Protein AF-A0A6I3CT59-F1 (afdb_monomer)

Foldseek 3Di:
DQVVQQVCLLVVCLVPNLLVQQLQLLVLLLVLLVLLLPDDPPDDVVSVVVSVVSNNNSVSSNVNSVLLVQQVLDAPVCSVVSVVVVVVCCVVVVVVLCVVLVVLLLVQLLVQLLVLCVLDDPPQDPVLNVQLSRDLVSVVVSLVVVVVVPDDPVSSVSSNSSSVVSSSVSSSVSSVVVSVVSVVVSVCSNPVPFGDNDDDPVVVVVPDDDDPGPSNVVSVVVNVVVVVVCCVVCVDDDDPPPPDDD

Secondary structure (DSSP, 8-state):
-HHHHHHHHHHHHHHH-HHHHHHHHHHHHHHHHHHHTT--TT--HHHHHHHHHHHHHHHHHHHHHHHHHHHHTS-HHHHHHHHHHHHHHHHHHHHHHHHHHHHHHHHHHHHHHHHHGGGS-TTS-HHHHHHHHT-HHHHHHHHHHHHHTT--HHHHHHHHHHHHHHHHHHHHHHHHHHHHHHHHHHHHHHHHS---PPPPTTGGGT-PPPPSSHHHHHHHHHHHHHHHHHHHHS--S--TT-----

Solvent-accessible surface area (backbone atoms only — not comparable to full-atom values): 13118 Å² total; per-residue (Å²): 60,30,84,66,26,33,75,47,28,60,62,50,26,71,76,60,29,54,47,57,40,31,26,52,12,32,49,37,31,29,52,22,38,55,51,56,62,74,61,56,96,85,55,59,67,68,59,55,53,51,35,53,29,41,27,29,28,11,46,13,24,29,56,48,48,54,53,52,51,59,54,71,63,41,45,77,90,46,35,63,60,52,50,50,51,53,48,50,52,51,52,53,52,48,51,50,51,52,51,53,50,50,48,53,30,38,55,42,22,26,64,42,33,55,61,43,57,65,76,50,62,90,85,55,56,65,71,52,53,57,50,24,34,68,34,73,67,41,30,50,54,46,45,53,49,42,47,76,75,63,49,58,64,72,59,46,50,52,40,50,54,44,40,52,52,26,43,49,53,21,50,36,54,45,32,52,54,49,30,52,53,36,47,53,51,26,49,48,41,60,70,66,52,74,72,55,79,71,86,45,85,62,46,77,72,70,70,57,73,80,65,88,41,74,59,43,40,50,42,51,50,56,42,49,56,50,51,55,50,49,44,69,76,50,61,76,84,67,79,84,83,81,73,78,91,128

Nearest PDB structures (foldseek):
  3o7p-assembly1_A  TM=7.358E-01  e=8.087E-01  Escherichia coli K-12
  6e8j-assembly1_A  TM=4.466E-01  e=2.568E+00  Hyphomonas neptunium ATCC 15444
  6lz0-assembly1_A  TM=2.866E-01  e=1.226E+00  Homo sapiens
  7wsn-assembly1_A  TM=4.168E-01  e=8.157E+00  Homo sapiens

Mean predicted aligned error: 8.79 Å

pLDDT: mean 86.98, std 14.05, range [43.66, 98.31]

Structure (mmCIF, N/CA/C/O backbone):
data_AF-A0A6I3CT59-F1
#
_entry.id   AF-A0A6I3CT59-F1
#
loop_
_atom_site.group_PDB
_atom_site.id
_atom_site.type_symbol
_atom_site.label_atom_id
_atom_site.label_alt_id
_atom_site.label_comp_id
_atom_site.label_asym_id
_atom_site.label_entity_id
_atom_site.label_seq_id
_atom_site.pdbx_PDB_ins_code
_atom_site.Cartn_x
_atom_site.Cartn_y
_atom_site.Cartn_z
_atom_site.occupancy
_atom_site.B_iso_or_equiv
_atom_site.auth_seq_id
_atom_site.auth_comp_id
_atom_site.auth_asym_id
_atom_site.auth_atom_id
_atom_site.pdbx_PDB_model_num
ATOM 1 N N . GLY A 1 1 ? 0.704 -13.242 -8.757 1.00 88.69 1 GLY A N 1
ATOM 2 C CA . GLY A 1 1 ? 0.850 -12.294 -9.879 1.00 88.69 1 GLY A CA 1
ATOM 3 C C . GLY A 1 1 ? 2.299 -12.040 -10.269 1.00 88.69 1 GLY A C 1
ATOM 4 O O . GLY A 1 1 ? 2.705 -12.429 -11.358 1.00 88.69 1 GLY A O 1
ATOM 5 N N . GLN A 1 2 ? 3.092 -11.413 -9.394 1.00 92.69 2 GLN A N 1
ATOM 6 C CA . GLN A 1 2 ? 4.408 -10.851 -9.746 1.00 92.69 2 GLN A CA 1
ATOM 7 C C . GLN A 1 2 ? 5.413 -11.861 -10.310 1.00 92.69 2 GLN A C 1
ATOM 9 O O . GLN A 1 2 ? 6.027 -11.593 -11.339 1.00 92.69 2 GLN A O 1
ATOM 14 N N . ILE A 1 3 ? 5.526 -13.039 -9.690 1.00 93.94 3 ILE A N 1
ATOM 15 C CA . ILE A 1 3 ? 6.422 -14.124 -10.132 1.00 93.94 3 ILE A CA 1
ATOM 16 C C . ILE A 1 3 ? 6.112 -14.565 -11.574 1.00 93.94 3 ILE A C 1
ATOM 18 O O . ILE A 1 3 ? 7.013 -14.926 -12.322 1.00 93.94 3 ILE A O 1
ATOM 22 N N . ILE A 1 4 ? 4.845 -14.490 -11.991 1.00 93.81 4 ILE A N 1
ATOM 23 C CA . ILE A 1 4 ? 4.408 -14.872 -13.341 1.00 93.81 4 ILE A CA 1
ATOM 24 C C . ILE A 1 4 ? 4.659 -13.731 -14.334 1.00 93.81 4 ILE A C 1
ATOM 26 O O . ILE A 1 4 ? 5.094 -13.969 -15.460 1.00 93.81 4 ILE A O 1
ATOM 30 N N . ALA A 1 5 ? 4.372 -12.494 -13.928 1.00 91.69 5 ALA A N 1
ATOM 31 C CA . ALA A 1 5 ? 4.497 -11.317 -14.779 1.00 91.69 5 ALA A CA 1
ATOM 32 C C . ALA A 1 5 ? 5.957 -10.947 -15.074 1.00 91.69 5 ALA A C 1
ATOM 34 O O . ALA A 1 5 ? 6.290 -10.680 -16.228 1.00 91.69 5 ALA A O 1
ATOM 35 N N . ALA A 1 6 ? 6.837 -10.967 -14.069 1.00 89.38 6 ALA A N 1
ATOM 36 C CA . ALA A 1 6 ? 8.195 -10.438 -14.197 1.00 89.38 6 ALA A CA 1
ATOM 37 C C . ALA A 1 6 ? 9.028 -11.119 -15.308 1.00 89.38 6 ALA A C 1
ATOM 39 O O . ALA A 1 6 ? 9.544 -10.396 -16.162 1.00 89.38 6 ALA A O 1
ATOM 40 N N . PRO A 1 7 ? 9.094 -12.461 -15.431 1.00 88.75 7 PRO A N 1
ATOM 41 C CA . PRO A 1 7 ? 9.832 -13.107 -16.525 1.00 88.75 7 PRO A CA 1
ATOM 42 C C . PRO A 1 7 ? 9.200 -12.867 -17.902 1.00 88.75 7 PRO A C 1
ATOM 44 O O . PRO A 1 7 ? 9.883 -12.831 -18.924 1.00 88.75 7 PRO A O 1
ATOM 47 N N . ARG A 1 8 ? 7.871 -12.715 -17.946 1.00 90.12 8 ARG A N 1
ATOM 48 C CA . ARG A 1 8 ? 7.125 -12.483 -19.191 1.00 90.12 8 ARG A CA 1
ATOM 49 C C . ARG A 1 8 ? 7.275 -11.046 -19.676 1.00 90.12 8 ARG A C 1
ATOM 51 O O . ARG A 1 8 ? 7.244 -10.821 -20.884 1.00 90.12 8 ARG A O 1
ATOM 58 N N . SER A 1 9 ? 7.494 -10.108 -18.757 1.00 87.25 9 SER A N 1
ATOM 59 C CA . SER A 1 9 ? 7.601 -8.680 -19.046 1.00 87.25 9 SER A CA 1
ATOM 60 C C . SER A 1 9 ? 8.686 -8.370 -20.082 1.00 87.25 9 SER A C 1
ATOM 62 O O . SER A 1 9 ? 8.433 -7.578 -20.979 1.00 87.25 9 SER A O 1
ATOM 64 N N . ALA A 1 10 ? 9.826 -9.072 -20.069 1.00 85.38 10 ALA A N 1
ATOM 65 C CA . ALA A 1 10 ? 10.888 -8.897 -21.063 1.00 85.38 10 ALA A CA 1
ATOM 66 C C . ALA A 1 10 ? 10.404 -9.176 -22.498 1.00 85.38 10 ALA A C 1
ATOM 68 O O . ALA A 1 10 ? 10.632 -8.379 -23.406 1.00 85.38 10 ALA A O 1
ATOM 69 N N . LYS A 1 11 ? 9.659 -10.273 -22.706 1.00 87.12 11 LYS A N 1
ATOM 70 C CA . LYS A 1 11 ? 9.061 -10.595 -24.015 1.00 87.12 11 LYS A CA 1
ATOM 71 C C . LYS A 1 11 ? 7.995 -9.575 -24.413 1.00 87.12 11 LYS A C 1
ATOM 73 O O . LYS A 1 11 ? 7.905 -9.202 -25.579 1.00 87.12 11 LYS A O 1
ATOM 78 N N . THR A 1 12 ? 7.196 -9.117 -23.452 1.00 87.56 12 THR A N 1
ATOM 79 C CA . THR A 1 12 ? 6.163 -8.100 -23.681 1.00 87.56 12 THR A CA 1
ATOM 80 C C . THR A 1 12 ? 6.785 -6.756 -24.075 1.00 87.56 12 THR A C 1
ATOM 82 O O . THR A 1 12 ? 6.319 -6.123 -25.017 1.00 87.56 12 THR A O 1
ATOM 85 N N . VAL A 1 13 ? 7.877 -6.350 -23.423 1.00 90.25 13 VAL A N 1
ATOM 86 C CA . VAL A 1 13 ? 8.632 -5.126 -23.735 1.00 90.25 13 VAL A CA 1
ATOM 87 C C . VAL A 1 13 ? 9.244 -5.197 -25.126 1.00 90.25 13 VAL A C 1
ATOM 89 O O . VAL A 1 13 ? 9.126 -4.233 -25.872 1.00 90.25 13 VAL A O 1
ATOM 92 N N . LEU A 1 14 ? 9.821 -6.336 -25.521 1.00 87.12 14 LEU A N 1
ATOM 93 C CA . LEU A 1 14 ? 10.344 -6.516 -26.882 1.00 87.12 14 LEU A CA 1
ATOM 94 C C . LEU A 1 14 ? 9.267 -6.310 -27.957 1.00 87.12 14 LEU A C 1
ATOM 96 O O . LEU A 1 14 ? 9.572 -5.855 -29.053 1.00 87.12 14 LEU A O 1
ATOM 100 N N . ARG A 1 15 ? 8.006 -6.641 -27.651 1.00 87.00 15 ARG A N 1
ATOM 101 C CA . ARG A 1 15 ? 6.887 -6.521 -28.595 1.00 87.00 15 ARG A CA 1
ATOM 102 C C . ARG A 1 15 ? 6.212 -5.148 -28.582 1.00 87.00 15 ARG A C 1
ATOM 104 O O . ARG A 1 15 ? 5.758 -4.696 -29.627 1.00 87.00 15 ARG A O 1
ATOM 111 N N . PHE A 1 16 ? 6.083 -4.518 -27.415 1.00 87.06 16 PHE A N 1
ATOM 112 C CA . PHE A 1 16 ? 5.259 -3.314 -27.232 1.00 87.06 16 PHE A CA 1
ATOM 113 C C . PHE A 1 16 ? 6.043 -2.066 -26.792 1.00 87.06 16 PHE A C 1
ATOM 115 O O . PHE A 1 16 ? 5.481 -0.969 -26.793 1.00 87.06 16 PHE A O 1
ATOM 122 N N . GLY A 1 17 ? 7.321 -2.212 -26.440 1.00 89.19 17 GLY A N 1
ATOM 123 C CA . GLY A 1 17 ? 8.177 -1.160 -25.891 1.00 89.19 17 GLY A CA 1
ATOM 124 C C . GLY A 1 17 ? 7.963 -0.917 -24.393 1.00 89.19 17 GLY A C 1
ATOM 125 O O . GLY A 1 17 ? 6.922 -1.254 -23.827 1.00 89.19 17 GLY A O 1
ATOM 126 N N . TYR A 1 18 ? 8.949 -0.299 -23.736 1.00 90.12 18 TYR A N 1
ATOM 127 C CA . TYR A 1 18 ? 8.927 -0.060 -22.285 1.00 90.12 18 TYR A CA 1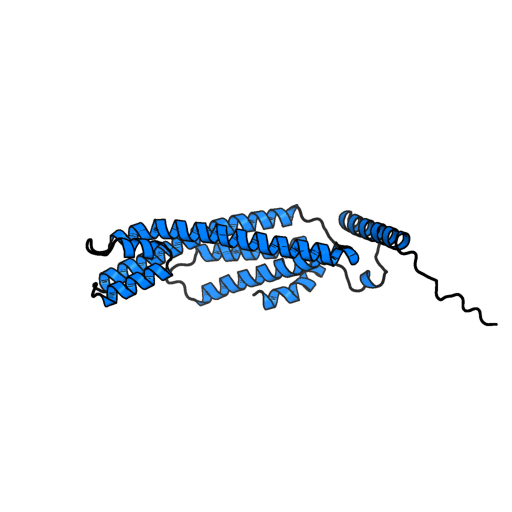
ATOM 128 C C . TYR A 1 18 ? 7.729 0.779 -21.833 1.00 90.12 18 TYR A C 1
ATOM 130 O O . TYR A 1 18 ? 7.010 0.376 -20.921 1.00 90.12 18 TYR A O 1
ATOM 138 N N . ARG A 1 19 ? 7.470 1.907 -22.509 1.00 91.38 19 ARG A N 1
ATOM 139 C CA . ARG A 1 19 ? 6.396 2.853 -22.160 1.00 91.38 19 ARG A CA 1
ATOM 140 C C . ARG A 1 19 ? 5.038 2.169 -22.033 1.00 91.38 19 ARG A C 1
ATOM 142 O O . ARG A 1 19 ? 4.406 2.256 -20.989 1.00 91.38 19 ARG A O 1
ATOM 149 N N . LYS A 1 20 ? 4.607 1.437 -23.066 1.00 92.62 20 LYS A N 1
ATOM 150 C CA . LYS A 1 20 ? 3.281 0.795 -23.082 1.00 92.62 20 LYS A CA 1
ATOM 151 C C . LYS A 1 20 ? 3.153 -0.289 -22.012 1.00 92.62 20 LYS A C 1
ATOM 153 O O . LYS A 1 20 ? 2.102 -0.398 -21.388 1.00 92.62 20 LYS A O 1
ATOM 158 N N . VAL A 1 21 ? 4.212 -1.068 -21.784 1.00 94.56 21 VAL A N 1
ATOM 159 C CA . VAL A 1 21 ? 4.196 -2.152 -20.789 1.00 94.56 21 VAL A CA 1
ATOM 160 C C . VAL A 1 21 ? 4.142 -1.605 -19.368 1.00 94.56 21 VAL A C 1
ATOM 162 O O . VAL A 1 21 ? 3.315 -2.063 -18.582 1.00 94.56 21 VAL A O 1
ATOM 165 N N . ILE A 1 22 ? 4.963 -0.600 -19.054 1.00 95.75 22 ILE A N 1
ATOM 166 C CA . ILE A 1 22 ? 4.991 0.006 -17.719 1.00 95.75 22 ILE A CA 1
ATOM 167 C C . ILE A 1 22 ? 3.672 0.737 -17.444 1.00 95.75 22 ILE A C 1
ATOM 169 O O . ILE A 1 22 ? 3.068 0.512 -16.397 1.00 95.75 22 ILE A O 1
ATOM 173 N N . THR A 1 23 ? 3.166 1.542 -18.387 1.00 95.88 23 THR A N 1
ATOM 174 C CA . THR A 1 23 ? 1.865 2.215 -18.234 1.00 95.88 23 THR A CA 1
ATOM 175 C C . THR A 1 23 ? 0.726 1.207 -18.071 1.00 95.88 23 THR A C 1
ATOM 177 O O . THR A 1 23 ? -0.100 1.369 -17.179 1.00 95.88 23 THR A O 1
ATOM 180 N N . GLY A 1 24 ? 0.700 0.129 -18.864 1.00 96.25 24 GLY A N 1
ATOM 181 C CA . GLY A 1 24 ? -0.292 -0.940 -18.710 1.00 96.25 24 GLY A CA 1
ATOM 182 C C . GLY A 1 24 ? -0.209 -1.637 -17.348 1.00 96.25 24 GLY A C 1
ATOM 183 O O . GLY A 1 24 ? -1.236 -1.894 -16.723 1.00 96.25 24 GLY A O 1
ATOM 184 N N . GLY A 1 25 ? 1.004 -1.885 -16.848 1.00 97.06 25 GLY A N 1
ATOM 185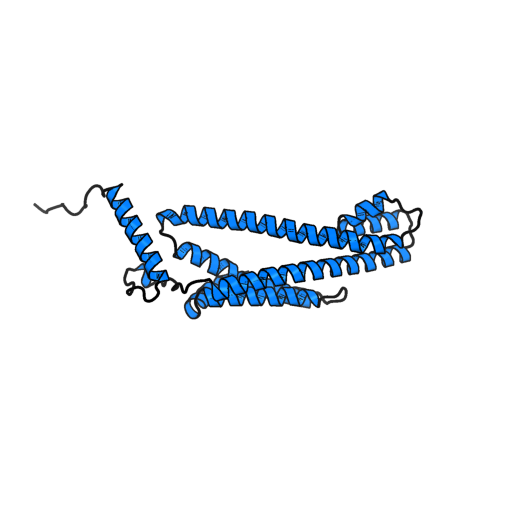 C CA . GLY A 1 25 ? 1.229 -2.417 -15.504 1.00 97.06 25 GLY A CA 1
ATOM 186 C C . GLY A 1 25 ? 0.703 -1.491 -14.405 1.00 97.06 25 GLY A C 1
ATOM 187 O O . GLY A 1 25 ? 0.020 -1.961 -13.498 1.00 97.06 25 GLY A O 1
ATOM 188 N N . LEU A 1 26 ? 0.947 -0.180 -14.513 1.00 97.69 26 LEU A N 1
ATOM 189 C CA . LEU A 1 26 ? 0.435 0.823 -13.570 1.00 97.69 26 LEU A CA 1
ATOM 190 C C . LEU A 1 26 ? -1.095 0.932 -13.610 1.00 97.69 26 LEU A C 1
ATOM 192 O O . LEU A 1 26 ? -1.720 1.035 -12.558 1.00 97.69 26 LEU A O 1
ATOM 196 N N . ILE A 1 27 ? -1.714 0.831 -14.790 1.00 97.81 27 ILE A N 1
ATOM 197 C CA . ILE A 1 27 ? -3.180 0.782 -14.919 1.00 97.81 27 ILE A CA 1
ATOM 198 C C . ILE A 1 27 ? -3.742 -0.454 -14.206 1.00 97.81 27 ILE A C 1
ATOM 200 O O . ILE A 1 27 ? -4.714 -0.338 -13.467 1.00 97.81 27 ILE A O 1
ATOM 204 N N . LEU A 1 28 ? -3.119 -1.627 -14.363 1.00 97.75 28 LEU A N 1
ATOM 205 C CA . LEU A 1 28 ? -3.541 -2.837 -13.646 1.00 97.75 28 LEU A CA 1
ATOM 206 C C . LEU A 1 28 ? -3.418 -2.687 -12.125 1.00 97.75 28 LEU A C 1
ATOM 208 O O . LEU A 1 28 ? -4.289 -3.155 -11.396 1.00 97.75 28 LEU A O 1
ATOM 212 N N . VAL A 1 29 ? -2.366 -2.017 -11.646 1.00 98.12 29 VAL A N 1
ATOM 213 C CA . VAL A 1 29 ? -2.213 -1.690 -10.221 1.00 98.12 29 VAL A CA 1
ATOM 214 C C . VAL A 1 29 ? -3.330 -0.756 -9.756 1.00 98.12 29 VAL A C 1
ATOM 216 O O . VAL A 1 29 ? -3.956 -1.037 -8.738 1.00 98.12 29 VAL A O 1
ATOM 219 N N . ALA A 1 30 ? -3.634 0.305 -10.509 1.00 98.00 30 ALA A N 1
ATOM 220 C CA . ALA A 1 30 ? -4.725 1.222 -10.184 1.00 98.00 30 ALA A CA 1
ATOM 221 C C . ALA A 1 30 ? -6.083 0.503 -10.139 1.00 98.00 30 ALA A C 1
ATOM 223 O O . ALA A 1 30 ? -6.841 0.696 -9.194 1.00 98.00 30 ALA A O 1
ATOM 224 N N . LEU A 1 31 ? -6.370 -0.377 -11.104 1.00 97.75 31 LEU A N 1
ATOM 225 C CA . LEU A 1 31 ? -7.596 -1.180 -11.122 1.00 97.75 31 LEU A CA 1
ATOM 226 C C . LEU A 1 31 ? -7.691 -2.126 -9.919 1.00 97.75 31 LEU A C 1
ATOM 228 O O . LEU A 1 31 ? -8.768 -2.273 -9.349 1.00 97.75 31 LEU A O 1
ATOM 232 N N . ALA A 1 32 ? -6.581 -2.740 -9.503 1.00 97.62 32 ALA A N 1
ATOM 233 C CA . ALA A 1 32 ? -6.563 -3.572 -8.303 1.00 97.62 32 ALA A CA 1
ATOM 234 C C . ALA A 1 32 ? -6.839 -2.749 -7.034 1.00 97.62 32 ALA A C 1
ATOM 236 O O . ALA A 1 32 ? -7.632 -3.170 -6.198 1.00 97.62 32 ALA A O 1
ATOM 237 N N . LEU A 1 33 ? -6.242 -1.559 -6.912 1.00 97.12 33 LEU A N 1
ATOM 238 C CA . LEU A 1 33 ? -6.490 -0.651 -5.787 1.00 97.12 33 LEU A CA 1
ATOM 239 C C . LEU A 1 33 ? -7.931 -0.118 -5.773 1.00 97.12 33 LEU A C 1
ATOM 241 O O . LEU A 1 33 ? -8.530 -0.026 -4.708 1.00 97.12 33 LEU A O 1
ATOM 245 N N . ILE A 1 34 ? -8.518 0.165 -6.939 1.00 97.06 34 ILE A N 1
ATOM 246 C CA . ILE A 1 34 ? -9.951 0.476 -7.067 1.00 97.06 34 ILE A CA 1
ATOM 247 C C . ILE A 1 34 ? -10.795 -0.724 -6.618 1.00 97.06 34 ILE A C 1
ATOM 249 O O . ILE A 1 34 ? -11.786 -0.547 -5.920 1.00 97.06 34 ILE A O 1
ATOM 253 N N . GLY A 1 35 ? -10.379 -1.947 -6.956 1.00 95.25 35 GLY A N 1
ATOM 254 C CA . GLY A 1 35 ? -11.010 -3.180 -6.484 1.00 95.25 35 GLY A CA 1
ATOM 255 C C . GLY A 1 35 ? -11.089 -3.280 -4.957 1.00 95.25 35 GLY A C 1
ATOM 256 O O . GLY A 1 35 ? -12.095 -3.759 -4.442 1.00 95.25 35 GLY A O 1
ATOM 257 N N . LEU A 1 36 ? -10.083 -2.771 -4.231 1.00 94.25 36 LEU A N 1
ATOM 258 C CA . LEU A 1 36 ? -10.094 -2.744 -2.761 1.00 94.25 36 LEU A CA 1
ATOM 259 C C . LEU A 1 36 ? -11.224 -1.877 -2.183 1.00 94.25 36 LEU A C 1
ATOM 261 O O . LEU A 1 36 ? -11.700 -2.165 -1.089 1.00 94.25 36 LEU A O 1
ATOM 265 N N . LEU A 1 37 ? -11.687 -0.861 -2.918 1.00 94.25 37 LEU A N 1
ATOM 266 C CA . LEU A 1 37 ? -12.776 0.027 -2.485 1.00 94.25 37 LEU A CA 1
ATOM 267 C C . LEU A 1 37 ? -14.137 -0.673 -2.442 1.00 94.25 37 LEU A C 1
ATOM 269 O O . LEU A 1 37 ? -15.049 -0.209 -1.768 1.00 94.25 37 LEU A O 1
ATOM 273 N N . PHE A 1 38 ? -14.281 -1.783 -3.165 1.00 92.38 38 PHE A N 1
ATOM 274 C CA . PHE A 1 38 ? -15.511 -2.573 -3.188 1.00 92.38 38 PHE A CA 1
ATOM 275 C C . PHE A 1 38 ? -15.515 -3.696 -2.149 1.00 92.38 38 PHE A C 1
ATOM 277 O O . PHE A 1 38 ? -16.517 -4.395 -2.020 1.00 92.38 38 PHE A O 1
ATOM 284 N N . LEU A 1 39 ? -14.410 -3.892 -1.424 1.00 91.25 39 LEU A N 1
ATOM 285 C CA . LEU A 1 39 ? -14.328 -4.922 -0.398 1.00 91.25 39 LEU A CA 1
ATOM 286 C C . LEU A 1 39 ? -15.034 -4.460 0.875 1.00 91.25 39 LEU A C 1
ATOM 288 O O . LEU A 1 39 ? -14.825 -3.343 1.350 1.00 91.25 39 LEU A O 1
ATOM 292 N N . GLN A 1 40 ? -15.839 -5.365 1.416 1.00 91.62 40 GLN A N 1
ATOM 293 C CA . GLN A 1 40 ? -16.598 -5.255 2.658 1.00 91.62 40 GLN A CA 1
ATOM 294 C C . GLN A 1 40 ? -16.140 -6.331 3.655 1.00 91.62 40 GLN A C 1
ATOM 296 O O . GLN A 1 40 ? -15.361 -7.222 3.307 1.00 91.62 40 GLN A O 1
ATOM 301 N N . LEU A 1 41 ? -16.601 -6.256 4.906 1.00 87.88 41 LEU A N 1
ATOM 302 C CA . LEU A 1 41 ? -16.180 -7.180 5.971 1.00 87.88 41 LEU A CA 1
ATOM 303 C C . LEU A 1 41 ? -16.549 -8.644 5.703 1.00 87.88 41 LEU A C 1
ATOM 305 O O . LEU A 1 41 ? -15.825 -9.549 6.103 1.00 87.88 41 LEU A O 1
ATOM 309 N N . ASP A 1 42 ? -17.649 -8.874 5.000 1.00 90.62 42 ASP A N 1
ATOM 310 C CA . ASP A 1 42 ? -18.169 -10.185 4.615 1.00 90.62 42 ASP A CA 1
ATOM 311 C C . ASP A 1 42 ? -17.609 -10.683 3.271 1.00 90.62 42 ASP A C 1
ATOM 313 O O . ASP A 1 42 ? -18.000 -11.742 2.773 1.00 90.62 42 ASP A O 1
ATOM 317 N N . THR A 1 43 ? -16.676 -9.941 2.663 1.00 91.69 43 THR A N 1
ATOM 318 C CA . THR A 1 43 ? -16.148 -10.294 1.347 1.00 91.69 43 THR A CA 1
ATOM 319 C C . THR A 1 43 ? -15.347 -11.595 1.399 1.00 91.69 43 THR A C 1
ATOM 321 O O . THR A 1 43 ? -14.403 -11.724 2.185 1.00 91.69 43 THR A O 1
ATOM 324 N N . PRO A 1 44 ? -15.654 -12.574 0.528 1.00 93.81 44 PRO A N 1
ATOM 325 C CA . PRO A 1 44 ? -14.971 -13.854 0.557 1.00 93.81 44 PRO A CA 1
ATOM 326 C C . PRO A 1 44 ? -13.490 -13.721 0.181 1.00 93.81 44 PRO A C 1
ATOM 328 O O . PRO A 1 44 ? -13.112 -13.022 -0.762 1.00 93.81 44 PRO A O 1
ATOM 331 N N . ILE A 1 45 ? -12.643 -14.488 0.875 1.00 94.12 45 ILE A N 1
ATOM 332 C CA . ILE A 1 45 ? -11.173 -14.433 0.772 1.00 94.12 45 ILE A CA 1
ATOM 333 C C . ILE A 1 45 ? -10.673 -14.606 -0.672 1.00 94.12 45 ILE A C 1
ATOM 335 O O . ILE A 1 45 ? -9.671 -14.011 -1.062 1.00 94.12 45 ILE A O 1
ATOM 339 N N . TRP A 1 46 ? -11.363 -15.383 -1.510 1.00 95.25 46 TRP A N 1
ATOM 340 C CA . TRP A 1 46 ? -10.936 -15.581 -2.896 1.00 95.25 46 TRP A CA 1
ATOM 341 C C . TRP A 1 46 ? -10.962 -14.282 -3.722 1.00 95.25 46 TRP A C 1
ATOM 343 O O . TRP A 1 46 ? -10.108 -14.116 -4.592 1.00 95.25 46 TRP A O 1
ATOM 353 N N . MET A 1 47 ? -11.870 -13.338 -3.437 1.00 95.06 47 MET A N 1
ATOM 354 C CA . MET A 1 47 ? -11.898 -12.037 -4.120 1.00 95.06 47 MET A CA 1
ATOM 355 C C . MET A 1 47 ? -10.662 -11.209 -3.760 1.00 95.06 47 MET A C 1
ATOM 357 O O . MET A 1 47 ? -10.008 -10.667 -4.651 1.00 95.06 47 MET A O 1
ATOM 361 N N . LEU A 1 48 ? -10.277 -11.198 -2.478 1.00 93.94 48 LEU A N 1
ATOM 362 C CA . LEU A 1 48 ? -9.020 -10.601 -2.012 1.00 93.94 48 LEU A CA 1
ATOM 363 C C . LEU A 1 48 ? -7.819 -11.204 -2.754 1.00 93.94 48 LEU A C 1
ATOM 365 O O . LEU A 1 48 ? -6.976 -10.469 -3.270 1.00 93.94 48 LEU A O 1
ATOM 369 N N . LEU A 1 49 ? -7.762 -12.536 -2.873 1.00 95.88 49 LEU A N 1
ATOM 370 C CA . LEU A 1 49 ? -6.686 -13.220 -3.596 1.00 95.88 49 LEU A CA 1
ATOM 371 C C . LEU A 1 49 ? -6.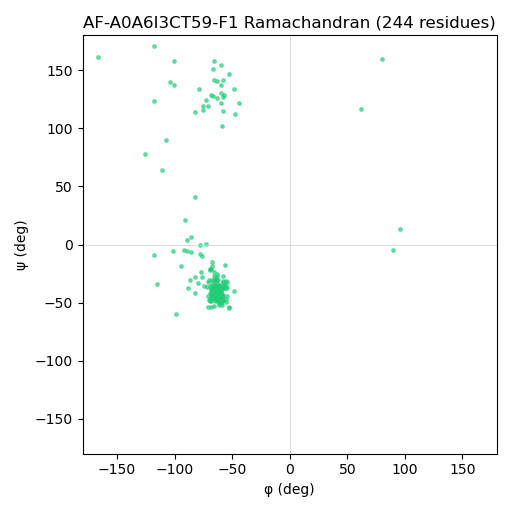616 -12.795 -5.067 1.00 95.88 49 LEU A C 1
ATOM 373 O O . LEU A 1 49 ? -5.518 -12.595 -5.587 1.00 95.88 49 LEU A O 1
ATOM 377 N N . VAL A 1 50 ? -7.760 -12.626 -5.735 1.00 96.56 50 VAL A N 1
ATOM 378 C CA . VAL A 1 50 ? -7.819 -12.146 -7.124 1.00 96.56 50 VAL A CA 1
ATOM 379 C C . VAL A 1 50 ? -7.309 -10.709 -7.227 1.00 96.56 50 VAL A C 1
ATOM 381 O O . VAL A 1 50 ? -6.459 -10.431 -8.076 1.00 96.56 50 VAL A O 1
ATOM 384 N N . VAL A 1 51 ? -7.748 -9.807 -6.346 1.00 96.44 51 VAL A N 1
ATOM 385 C CA . VAL A 1 51 ? -7.292 -8.408 -6.336 1.00 96.44 51 VAL A CA 1
ATOM 386 C C . VAL A 1 51 ? -5.778 -8.327 -6.119 1.00 96.44 51 VAL A C 1
ATOM 388 O O . VAL A 1 51 ? -5.068 -7.713 -6.920 1.00 96.44 51 VAL A O 1
ATOM 391 N N . PHE A 1 52 ? -5.244 -9.024 -5.112 1.00 96.31 52 PHE A N 1
ATOM 392 C CA . PHE A 1 52 ? -3.800 -9.069 -4.860 1.00 96.31 52 PHE A CA 1
ATOM 393 C C . PHE A 1 52 ? -3.021 -9.776 -5.972 1.00 96.31 52 PHE A C 1
ATOM 395 O O . PHE A 1 52 ? -1.873 -9.420 -6.269 1.00 96.31 52 PHE A O 1
ATOM 402 N N . PHE A 1 53 ? -3.629 -10.758 -6.640 1.00 97.69 53 PHE A N 1
ATOM 403 C CA . PHE A 1 53 ? -3.030 -11.386 -7.806 1.00 97.69 53 PHE A CA 1
ATOM 404 C C . PHE A 1 53 ? -2.858 -10.382 -8.950 1.00 97.69 53 PHE A C 1
ATOM 406 O O . PHE A 1 53 ? -1.757 -10.320 -9.512 1.00 97.69 53 PHE A O 1
ATOM 413 N N . ILE A 1 54 ? -3.901 -9.603 -9.265 1.00 97.62 54 ILE A N 1
ATOM 414 C CA . ILE A 1 54 ? -3.884 -8.557 -10.300 1.00 97.62 54 ILE A CA 1
ATOM 415 C C . ILE A 1 54 ? -2.877 -7.471 -9.927 1.00 97.62 54 ILE A C 1
ATOM 417 O O . ILE A 1 54 ? -2.027 -7.138 -10.753 1.00 97.62 54 ILE A O 1
ATOM 421 N N . PHE A 1 55 ? -2.892 -7.001 -8.676 1.00 97.56 55 PHE A N 1
ATOM 422 C CA . PHE A 1 55 ? -1.920 -6.037 -8.158 1.00 97.56 55 PHE A CA 1
ATOM 423 C C . PHE A 1 55 ? -0.484 -6.517 -8.397 1.00 97.56 55 PHE A C 1
ATOM 425 O O . PHE A 1 55 ? 0.316 -5.843 -9.049 1.00 97.56 55 PHE A O 1
ATOM 432 N N . GLY A 1 56 ? -0.163 -7.735 -7.950 1.00 97.12 56 GLY A N 1
ATOM 433 C CA . GLY A 1 56 ? 1.166 -8.308 -8.137 1.00 97.12 56 GLY A CA 1
ATOM 434 C C . GLY A 1 56 ? 1.515 -8.515 -9.614 1.00 97.12 56 GLY A C 1
ATOM 435 O O . GLY A 1 56 ? 2.667 -8.352 -10.007 1.00 97.12 56 GLY A O 1
ATOM 436 N N . PHE A 1 57 ? 0.545 -8.888 -10.453 1.00 97.31 57 PHE A N 1
ATOM 437 C CA . PHE A 1 57 ? 0.759 -9.042 -11.893 1.00 97.31 57 PHE A CA 1
ATOM 438 C C . PHE A 1 57 ? 1.073 -7.697 -12.567 1.00 97.31 57 PHE A C 1
ATOM 440 O O . PHE A 1 57 ? 2.011 -7.621 -13.364 1.00 97.31 57 PHE A O 1
ATOM 447 N N . GLY A 1 58 ? 0.354 -6.631 -12.209 1.00 96.81 58 GLY A N 1
ATOM 448 C CA . GLY A 1 58 ? 0.646 -5.265 -12.640 1.00 96.81 58 GLY A CA 1
ATOM 449 C C . GLY A 1 58 ? 2.053 -4.840 -12.223 1.00 96.81 58 GLY A C 1
ATOM 450 O O . GLY A 1 58 ? 2.870 -4.504 -13.079 1.00 96.81 58 GLY A O 1
ATOM 451 N N . MET A 1 59 ? 2.390 -4.996 -10.939 1.00 96.06 59 MET A N 1
ATOM 452 C CA . MET A 1 59 ? 3.717 -4.669 -10.397 1.00 96.06 59 MET A CA 1
ATOM 453 C C . MET A 1 59 ? 4.862 -5.412 -11.095 1.00 96.06 59 MET A C 1
ATOM 455 O O . MET A 1 59 ? 5.913 -4.823 -11.348 1.00 96.06 59 MET A O 1
ATOM 459 N N . GLY A 1 60 ? 4.670 -6.677 -11.481 1.00 94.25 60 GLY A N 1
ATOM 460 C CA . GLY A 1 60 ? 5.674 -7.426 -12.244 1.00 94.25 60 GLY A CA 1
ATOM 461 C C . GLY A 1 60 ? 5.957 -6.849 -13.638 1.00 94.25 60 GLY A C 1
ATOM 462 O O . GLY A 1 60 ? 7.080 -6.966 -14.122 1.00 94.25 60 GLY A O 1
ATOM 463 N N . ASN A 1 61 ? 4.976 -6.184 -14.258 1.00 95.00 61 ASN A N 1
ATOM 464 C CA . ASN A 1 61 ? 5.143 -5.466 -15.528 1.00 95.00 61 ASN A CA 1
ATOM 465 C C . ASN A 1 61 ? 5.668 -4.029 -15.349 1.00 95.00 61 ASN A C 1
ATOM 467 O O . ASN A 1 61 ? 5.993 -3.375 -16.334 1.00 95.00 61 ASN A O 1
ATOM 471 N N . VAL A 1 62 ? 5.784 -3.545 -14.111 1.00 95.38 62 VAL A N 1
ATOM 472 C CA . VAL A 1 62 ? 6.356 -2.231 -13.792 1.00 95.38 62 VAL A CA 1
ATOM 473 C C . VAL A 1 62 ? 7.810 -2.382 -13.356 1.00 95.38 62 VAL A C 1
ATOM 475 O O . VAL A 1 62 ? 8.704 -1.852 -14.011 1.00 95.38 62 VAL A O 1
ATOM 478 N N . ILE A 1 63 ? 8.061 -3.145 -12.286 1.00 92.00 63 ILE A N 1
ATOM 479 C CA . ILE A 1 63 ? 9.376 -3.213 -11.631 1.00 92.00 63 ILE A CA 1
ATOM 480 C C . ILE A 1 63 ? 10.448 -3.747 -12.584 1.00 92.00 63 ILE A C 1
ATOM 482 O O . ILE A 1 63 ? 11.503 -3.128 -12.725 1.00 92.00 63 ILE A O 1
ATOM 486 N N . ALA A 1 64 ? 10.197 -4.895 -13.224 1.00 89.88 64 ALA A N 1
ATOM 487 C CA . ALA A 1 64 ? 11.209 -5.545 -14.052 1.00 89.88 64 ALA A CA 1
ATOM 488 C C . ALA A 1 64 ? 11.561 -4.699 -15.294 1.00 89.88 64 ALA A C 1
ATOM 490 O O . ALA A 1 64 ? 12.735 -4.357 -15.444 1.00 89.88 64 ALA A O 1
ATOM 491 N N . PRO A 1 65 ? 10.595 -4.252 -16.124 1.00 89.75 65 PRO A N 1
ATOM 492 C CA . PRO A 1 65 ? 10.889 -3.382 -17.262 1.00 89.75 65 PRO A CA 1
ATOM 493 C C . PRO A 1 65 ? 11.543 -2.054 -16.888 1.00 89.75 65 PRO A C 1
ATOM 495 O O . PRO A 1 65 ? 12.475 -1.646 -17.572 1.00 89.75 65 PRO A O 1
ATOM 498 N N . ALA A 1 66 ? 11.096 -1.391 -15.816 1.00 89.44 66 ALA A N 1
ATOM 499 C CA . ALA A 1 66 ? 11.683 -0.122 -15.388 1.00 89.44 66 ALA A CA 1
ATOM 500 C C . ALA A 1 66 ? 13.151 -0.291 -14.970 1.00 89.44 66 ALA A C 1
ATOM 502 O O . ALA A 1 66 ? 14.000 0.516 -15.345 1.00 89.44 66 ALA A O 1
ATOM 503 N N . SER A 1 67 ? 13.469 -1.374 -14.253 1.00 87.06 67 SER A N 1
ATOM 504 C CA . SER A 1 67 ? 14.850 -1.668 -13.868 1.00 87.06 67 SER A CA 1
ATOM 505 C C . SER A 1 67 ? 15.728 -1.989 -15.075 1.00 87.06 67 SER A C 1
ATOM 507 O O . SER A 1 67 ? 16.853 -1.506 -15.156 1.00 87.06 67 SER A O 1
ATOM 509 N N . THR A 1 68 ? 15.230 -2.788 -16.022 1.00 86.44 68 THR A N 1
ATOM 510 C CA . THR A 1 68 ? 15.973 -3.100 -17.249 1.00 86.44 68 THR A CA 1
ATOM 511 C C . THR A 1 68 ? 16.184 -1.855 -18.107 1.00 86.44 68 THR A C 1
ATOM 513 O O . THR A 1 68 ? 17.263 -1.676 -18.660 1.00 86.44 68 THR A O 1
ATOM 516 N N . LEU A 1 69 ? 15.186 -0.972 -18.200 1.00 86.81 69 LEU A N 1
ATOM 517 C CA . LEU A 1 69 ? 15.310 0.284 -18.934 1.00 86.81 69 LEU A CA 1
ATOM 518 C C . LEU A 1 69 ? 16.450 1.143 -18.383 1.00 86.81 69 LEU A C 1
ATOM 520 O O . LEU A 1 69 ? 17.297 1.583 -19.151 1.00 86.81 69 LEU A O 1
ATOM 524 N N . MET A 1 70 ? 16.499 1.321 -17.060 1.00 82.81 70 MET A N 1
ATOM 525 C CA . MET A 1 70 ? 17.542 2.110 -16.399 1.00 82.81 70 MET A CA 1
ATOM 526 C C . MET A 1 70 ? 18.946 1.554 -16.667 1.00 82.81 70 MET A C 1
ATOM 528 O O . MET A 1 70 ? 19.886 2.309 -16.887 1.00 82.81 70 MET A O 1
ATOM 532 N N . GLN A 1 71 ? 19.087 0.228 -16.684 1.00 82.56 71 GLN A N 1
ATOM 533 C CA . GLN A 1 71 ? 20.361 -0.431 -16.976 1.00 82.56 71 GLN A CA 1
ATOM 534 C C . GLN A 1 71 ? 20.776 -0.267 -18.443 1.00 82.56 71 GLN A C 1
ATOM 536 O O . GLN A 1 71 ? 21.959 -0.108 -18.725 1.00 82.56 71 GLN A O 1
ATOM 541 N N . ASN A 1 72 ? 19.814 -0.266 -19.368 1.00 80.50 72 ASN A N 1
ATOM 542 C CA . ASN A 1 72 ? 20.081 -0.209 -20.806 1.00 80.50 72 ASN A CA 1
ATOM 543 C C . ASN A 1 72 ? 20.453 1.188 -21.320 1.00 80.50 72 ASN A C 1
ATOM 545 O O . ASN A 1 72 ? 21.084 1.289 -22.368 1.00 80.50 72 ASN A O 1
ATOM 549 N N . VAL A 1 73 ? 20.062 2.255 -20.619 1.00 79.31 73 VAL A N 1
ATOM 550 C CA . VAL A 1 73 ? 20.347 3.642 -21.037 1.00 79.31 73 VAL A CA 1
ATOM 551 C C . VAL A 1 73 ? 21.680 4.180 -20.517 1.00 79.31 73 VAL A C 1
ATOM 553 O O . VAL A 1 73 ? 22.068 5.287 -20.873 1.00 79.31 73 VAL A O 1
ATOM 556 N N . LEU A 1 74 ? 22.385 3.422 -19.671 1.00 78.75 74 LEU A N 1
ATOM 557 C CA . LEU A 1 74 ? 23.644 3.850 -19.066 1.00 78.75 74 LEU A CA 1
ATOM 558 C C . LEU A 1 74 ? 24.854 3.175 -19.726 1.00 78.75 74 LEU A C 1
ATOM 560 O O . LEU A 1 74 ? 24.837 1.963 -19.950 1.00 78.75 74 LEU A O 1
ATOM 564 N N . PRO A 1 75 ? 25.964 3.905 -19.941 1.00 76.62 75 PRO A N 1
ATOM 565 C CA . PRO A 1 75 ? 27.246 3.286 -20.257 1.00 76.62 75 PRO A CA 1
ATOM 566 C C . PRO A 1 75 ? 27.668 2.310 -19.148 1.00 76.62 75 PRO A C 1
ATOM 568 O O . PRO A 1 75 ? 27.523 2.618 -17.964 1.00 76.62 75 PRO A O 1
ATOM 571 N N . LEU A 1 76 ? 28.263 1.166 -19.512 1.00 74.38 76 LEU A N 1
ATOM 572 C CA . LEU A 1 76 ? 28.695 0.110 -18.573 1.00 74.38 76 LEU A CA 1
ATOM 573 C C . LEU A 1 76 ? 29.502 0.642 -17.376 1.00 74.38 76 LEU A C 1
ATOM 575 O O . LEU A 1 76 ? 29.283 0.219 -16.245 1.00 74.38 76 LEU A O 1
ATOM 579 N N . ALA A 1 77 ? 30.385 1.613 -17.602 1.00 74.06 77 ALA A N 1
ATOM 580 C CA . ALA A 1 77 ? 31.207 2.208 -16.550 1.00 74.06 77 ALA A CA 1
ATOM 581 C C . ALA A 1 77 ? 30.417 3.061 -15.536 1.00 74.06 77 ALA A C 1
ATOM 583 O O . ALA A 1 77 ? 30.859 3.249 -14.406 1.00 74.06 77 ALA A O 1
ATOM 584 N N . ARG A 1 78 ? 29.230 3.558 -15.913 1.00 76.88 78 ARG A N 1
ATOM 585 C CA . ARG A 1 78 ? 28.311 4.313 -15.042 1.00 76.88 78 ARG A CA 1
ATOM 586 C C . ARG A 1 78 ? 27.147 3.468 -14.527 1.00 76.88 78 ARG A C 1
ATOM 588 O O . ARG A 1 78 ? 26.400 3.935 -13.669 1.00 76.88 78 ARG A O 1
ATOM 595 N N . ALA A 1 79 ? 27.006 2.224 -14.987 1.00 79.06 79 ALA A N 1
ATOM 596 C CA . ALA A 1 79 ? 25.933 1.324 -14.569 1.00 79.06 79 ALA A CA 1
ATOM 597 C C . ALA A 1 79 ? 25.916 1.104 -13.044 1.00 79.06 79 ALA A C 1
ATOM 599 O O . ALA A 1 79 ? 24.845 1.059 -12.440 1.00 79.06 79 ALA A O 1
ATOM 600 N N . GLY A 1 80 ? 27.093 1.050 -12.404 1.00 83.12 80 GLY A N 1
ATOM 601 C CA . GLY A 1 80 ? 27.214 0.966 -10.944 1.00 83.12 80 GLY A CA 1
ATOM 602 C C . GLY A 1 80 ? 26.640 2.192 -10.224 1.00 83.12 80 GLY A C 1
ATOM 603 O O . GLY A 1 80 ? 25.817 2.046 -9.322 1.00 83.12 80 GLY A O 1
ATOM 604 N N . ALA A 1 81 ? 27.007 3.400 -10.667 1.00 85.19 81 ALA A N 1
ATOM 605 C CA . ALA A 1 81 ? 26.488 4.650 -10.108 1.00 85.19 81 ALA A CA 1
ATOM 606 C C . ALA A 1 81 ? 24.976 4.802 -10.346 1.00 85.19 81 ALA A C 1
ATOM 608 O O . ALA A 1 81 ? 24.237 5.160 -9.432 1.00 85.19 81 ALA A O 1
ATOM 609 N N . GLY A 1 82 ? 24.489 4.462 -11.543 1.00 83.12 82 GLY A N 1
ATOM 610 C CA . GLY A 1 82 ? 23.060 4.496 -11.850 1.00 83.12 82 GLY A CA 1
ATOM 611 C C . GLY A 1 82 ? 22.236 3.496 -11.041 1.00 83.12 82 GLY A C 1
ATOM 612 O O . GLY A 1 82 ? 21.164 3.842 -10.552 1.00 83.12 82 GLY A O 1
ATOM 613 N N . SER A 1 83 ? 22.759 2.286 -10.824 1.00 86.00 83 SER A N 1
ATOM 614 C CA . SER A 1 83 ? 22.143 1.287 -9.941 1.00 86.00 83 SER A CA 1
ATOM 615 C C . SER A 1 83 ? 22.094 1.766 -8.486 1.00 86.00 83 SER A C 1
ATOM 617 O O . SER A 1 83 ? 21.073 1.608 -7.814 1.00 86.00 83 SER A O 1
ATOM 619 N N . ALA A 1 84 ? 23.160 2.417 -8.004 1.00 89.19 84 ALA A N 1
ATOM 620 C CA . ALA A 1 84 ? 23.181 3.015 -6.672 1.00 89.19 84 ALA A CA 1
ATOM 621 C C . ALA A 1 84 ? 22.103 4.101 -6.528 1.00 89.19 84 ALA A C 1
ATOM 623 O O . ALA A 1 84 ? 21.303 4.039 -5.596 1.00 89.19 84 ALA A O 1
ATOM 624 N N . VAL A 1 85 ? 22.005 5.031 -7.485 1.00 90.31 85 VAL A N 1
ATOM 625 C CA . VAL A 1 85 ? 20.952 6.061 -7.503 1.00 90.31 85 VAL A CA 1
ATOM 626 C C . VAL A 1 85 ? 19.561 5.426 -7.551 1.00 90.31 85 VAL A C 1
ATOM 628 O O . VAL A 1 85 ? 18.699 5.790 -6.753 1.00 90.31 85 VAL A O 1
ATOM 631 N N . GLN A 1 86 ? 19.340 4.438 -8.424 1.00 88.00 86 GLN A N 1
ATOM 632 C CA . GLN A 1 86 ? 18.067 3.720 -8.523 1.00 88.00 86 GLN A CA 1
ATOM 633 C C . GLN A 1 86 ? 17.683 3.068 -7.187 1.00 88.00 86 GLN A C 1
ATOM 635 O O . GLN A 1 86 ? 16.527 3.148 -6.770 1.00 88.00 86 GLN A O 1
ATOM 640 N N . ASN A 1 87 ? 18.633 2.434 -6.499 1.00 90.88 87 ASN A N 1
ATOM 641 C CA . ASN A 1 87 ? 18.381 1.819 -5.201 1.00 90.88 87 ASN A CA 1
ATOM 642 C C . ASN A 1 87 ? 18.083 2.856 -4.120 1.00 90.88 87 ASN A C 1
ATOM 644 O O . ASN A 1 87 ? 17.114 2.673 -3.387 1.00 90.88 87 ASN A O 1
ATOM 648 N N . THR A 1 88 ? 18.835 3.955 -4.058 1.00 93.62 88 THR A N 1
ATOM 649 C CA . THR A 1 88 ? 18.570 5.051 -3.118 1.00 93.62 88 THR A CA 1
ATOM 650 C C . THR A 1 88 ? 17.179 5.637 -3.340 1.00 93.62 88 THR A C 1
ATOM 652 O O . THR A 1 88 ? 16.401 5.736 -2.395 1.00 93.62 88 THR A O 1
ATOM 655 N N . VAL A 1 89 ? 16.808 5.939 -4.588 1.00 92.06 89 VAL A N 1
ATOM 656 C CA . VAL A 1 89 ? 15.469 6.448 -4.926 1.00 92.06 89 VAL A CA 1
ATOM 657 C C . VAL A 1 89 ? 14.384 5.449 -4.525 1.00 92.06 89 VAL A C 1
ATOM 659 O O . VAL A 1 89 ? 13.374 5.846 -3.951 1.00 92.06 89 VAL A O 1
ATOM 662 N N . ARG A 1 90 ? 14.586 4.147 -4.768 1.00 90.75 90 ARG A N 1
ATOM 663 C CA . ARG A 1 90 ? 13.629 3.106 -4.356 1.00 90.75 90 ARG A CA 1
ATOM 664 C C . ARG A 1 90 ? 13.494 2.998 -2.841 1.00 90.75 90 ARG A C 1
ATOM 666 O O . ARG A 1 90 ? 12.378 2.838 -2.360 1.00 90.75 90 ARG A O 1
ATOM 673 N N . GLN A 1 91 ? 14.596 3.061 -2.100 1.00 95.06 91 GLN A N 1
ATOM 674 C CA . GLN A 1 91 ? 14.581 2.973 -0.639 1.00 95.06 91 GLN A CA 1
ATOM 675 C C . GLN A 1 91 ? 13.925 4.206 -0.019 1.00 95.06 91 GLN A C 1
ATOM 677 O O . GLN A 1 91 ? 13.012 4.060 0.788 1.00 95.06 91 GLN A O 1
ATOM 682 N N . VAL A 1 92 ? 14.326 5.406 -0.446 1.00 96.94 92 VAL A N 1
ATOM 683 C CA . VAL A 1 92 ? 13.758 6.671 0.041 1.00 96.94 92 VAL A CA 1
ATOM 684 C C . VAL A 1 92 ? 12.287 6.783 -0.349 1.00 96.94 92 VAL A C 1
ATOM 686 O O . VAL A 1 92 ? 11.445 7.031 0.507 1.00 96.94 92 VAL A O 1
ATOM 689 N N . GLY A 1 93 ? 11.951 6.537 -1.617 1.00 93.50 93 GLY A N 1
ATOM 690 C CA . GLY A 1 93 ? 10.569 6.569 -2.093 1.00 93.50 93 GLY A CA 1
ATOM 691 C C . GLY A 1 93 ? 9.690 5.515 -1.418 1.00 93.50 93 GLY A C 1
ATOM 692 O O . GLY A 1 93 ? 8.556 5.809 -1.052 1.00 93.50 93 GLY A O 1
ATOM 693 N N . GLY A 1 94 ? 10.221 4.310 -1.191 1.00 93.44 94 GLY A N 1
ATOM 694 C CA . GLY A 1 94 ? 9.534 3.252 -0.454 1.00 93.44 94 GLY A CA 1
ATOM 695 C C . GLY A 1 94 ? 9.274 3.631 1.004 1.00 93.44 94 GLY A C 1
ATOM 696 O O . GLY A 1 94 ? 8.146 3.502 1.469 1.00 93.44 94 GLY A O 1
ATOM 697 N N . ALA A 1 95 ? 10.284 4.155 1.702 1.00 96.94 95 ALA A N 1
ATOM 698 C CA . ALA A 1 95 ? 10.153 4.602 3.086 1.00 96.94 95 ALA A CA 1
ATOM 699 C C . ALA A 1 95 ? 9.152 5.759 3.224 1.00 96.94 95 ALA A C 1
ATOM 701 O O . ALA A 1 95 ? 8.277 5.707 4.083 1.00 96.94 95 ALA A O 1
ATOM 702 N N . LEU A 1 96 ? 9.226 6.763 2.343 1.00 96.69 96 LEU A N 1
ATOM 703 C CA . LEU A 1 96 ? 8.275 7.877 2.315 1.00 96.69 96 LEU A CA 1
ATOM 704 C C . LEU A 1 96 ? 6.852 7.403 2.008 1.00 96.69 96 LEU A C 1
ATOM 706 O O . LEU A 1 96 ? 5.915 7.825 2.678 1.00 96.69 96 LEU A O 1
ATOM 710 N N . GLY A 1 97 ? 6.684 6.501 1.038 1.00 94.44 97 GLY A N 1
ATOM 711 C CA . GLY A 1 97 ? 5.381 5.931 0.703 1.00 94.44 97 GLY A CA 1
ATOM 712 C C . GLY A 1 97 ? 4.750 5.205 1.890 1.00 94.44 97 GLY A C 1
ATOM 713 O O . GLY A 1 97 ? 3.601 5.473 2.231 1.00 94.44 97 GLY A O 1
ATOM 714 N N . VAL A 1 98 ? 5.520 4.341 2.562 1.00 95.75 98 VAL A N 1
ATOM 715 C CA . VAL A 1 98 ? 5.070 3.630 3.769 1.00 95.75 98 VAL A CA 1
ATOM 716 C C . VAL A 1 98 ? 4.749 4.609 4.900 1.00 95.75 98 VAL A C 1
ATOM 718 O O . VAL A 1 98 ? 3.705 4.473 5.531 1.00 95.75 98 VAL A O 1
ATOM 721 N N . ALA A 1 99 ? 5.593 5.618 5.132 1.00 97.25 99 ALA A N 1
ATOM 722 C CA . ALA A 1 99 ? 5.387 6.601 6.192 1.00 97.25 99 ALA A CA 1
ATOM 723 C C . ALA A 1 99 ? 4.133 7.455 5.962 1.00 97.25 99 ALA A C 1
ATOM 725 O O . ALA A 1 99 ? 3.345 7.636 6.887 1.00 97.25 99 ALA A O 1
ATOM 726 N N . ILE A 1 100 ? 3.909 7.942 4.737 1.00 96.88 100 ILE A N 1
ATOM 727 C CA . ILE A 1 100 ? 2.748 8.778 4.404 1.00 96.88 100 ILE A CA 1
ATOM 728 C C . ILE A 1 100 ? 1.465 7.949 4.478 1.00 96.88 100 ILE A C 1
ATOM 730 O O . ILE A 1 100 ? 0.541 8.320 5.196 1.00 96.88 100 ILE A O 1
ATOM 734 N N . VAL A 1 101 ? 1.408 6.813 3.775 1.00 96.25 101 VAL A N 1
ATOM 735 C CA . VAL A 1 101 ? 0.202 5.969 3.740 1.00 96.25 101 VAL A CA 1
ATOM 736 C C . VAL A 1 101 ? -0.111 5.407 5.126 1.00 96.25 101 VAL A C 1
ATOM 738 O O . VAL A 1 101 ? -1.266 5.429 5.539 1.00 96.25 101 VAL A O 1
ATOM 741 N N . GLY A 1 102 ? 0.910 4.963 5.865 1.00 96.06 102 GLY A N 1
ATOM 742 C CA . GLY A 1 102 ? 0.766 4.467 7.231 1.00 96.06 102 GLY A CA 1
ATOM 743 C C . GLY A 1 102 ? 0.269 5.541 8.196 1.00 96.06 102 GLY A C 1
ATOM 744 O O . GLY A 1 102 ? -0.660 5.282 8.955 1.00 96.06 102 GLY A O 1
ATOM 745 N N . THR A 1 103 ? 0.815 6.760 8.118 1.00 97.38 103 THR A N 1
ATOM 746 C CA . THR A 1 103 ? 0.337 7.896 8.926 1.00 97.38 103 THR A CA 1
ATOM 747 C C . THR A 1 103 ? -1.125 8.207 8.628 1.00 97.38 103 THR A C 1
ATOM 749 O O . THR A 1 103 ? -1.919 8.314 9.557 1.00 97.38 103 THR A O 1
ATOM 752 N N . VAL A 1 104 ? -1.508 8.301 7.349 1.00 97.81 104 VAL A N 1
ATOM 753 C CA . VAL A 1 104 ? -2.905 8.573 6.977 1.00 97.81 104 VAL A CA 1
ATOM 754 C C . VAL A 1 104 ? -3.830 7.461 7.471 1.00 97.81 104 VAL A C 1
ATOM 756 O O . VAL A 1 104 ? -4.879 7.764 8.035 1.00 97.81 104 VAL A O 1
ATOM 759 N N . LEU A 1 105 ? -3.440 6.190 7.312 1.00 97.62 105 LEU A N 1
ATOM 760 C CA . LEU A 1 105 ? -4.224 5.054 7.800 1.00 97.62 105 LEU A CA 1
ATOM 761 C C . LEU A 1 105 ? -4.418 5.125 9.316 1.00 97.62 105 LEU A C 1
ATOM 763 O O . LEU A 1 105 ? -5.545 5.020 9.786 1.00 97.62 105 LEU A O 1
ATOM 767 N N . ALA A 1 106 ? -3.332 5.327 10.066 1.00 96.94 106 ALA A N 1
ATOM 768 C CA . ALA A 1 106 ? -3.351 5.370 11.523 1.00 96.94 106 ALA A CA 1
ATOM 769 C C . ALA A 1 106 ? -4.165 6.561 12.046 1.00 96.94 106 ALA A C 1
ATOM 771 O O . ALA A 1 106 ? -5.030 6.386 12.896 1.00 96.94 106 ALA A O 1
ATOM 772 N N . THR A 1 107 ? -3.949 7.762 11.500 1.00 97.62 107 THR A N 1
ATOM 773 C CA . THR A 1 107 ? -4.692 8.964 11.908 1.00 97.62 107 THR A CA 1
ATOM 774 C C . THR A 1 107 ? -6.180 8.843 11.584 1.00 97.62 107 THR A C 1
ATOM 776 O O . THR A 1 107 ? -7.015 9.177 12.422 1.00 97.62 107 THR A O 1
ATOM 779 N N . GLN A 1 108 ? -6.529 8.340 10.395 1.00 98.06 108 GLN A N 1
ATOM 780 C CA . GLN A 1 108 ? -7.931 8.156 10.027 1.00 98.06 108 GLN A CA 1
ATOM 781 C C . GLN A 1 108 ? -8.594 7.065 10.873 1.00 98.06 108 GLN A C 1
ATOM 783 O O . GLN A 1 108 ? -9.732 7.236 11.301 1.00 98.06 108 GLN A O 1
ATOM 788 N N . TYR A 1 109 ? -7.889 5.964 11.139 1.00 98.31 109 TYR A N 1
ATOM 789 C CA . TYR A 1 109 ? -8.391 4.900 12.000 1.00 98.31 109 TYR A CA 1
ATOM 790 C C . TYR A 1 109 ? -8.656 5.399 13.421 1.00 98.31 109 TYR A C 1
ATOM 792 O O . TYR A 1 109 ? -9.765 5.222 13.915 1.00 98.31 109 TYR A O 1
ATOM 800 N N . ALA A 1 110 ? -7.683 6.077 14.038 1.00 97.56 110 ALA A N 1
ATOM 801 C CA . ALA A 1 110 ? -7.819 6.663 15.370 1.00 97.56 110 ALA A CA 1
ATOM 802 C C . ALA A 1 110 ? -9.034 7.604 15.451 1.00 97.56 110 ALA A C 1
ATOM 804 O O . ALA A 1 110 ? -9.833 7.522 16.382 1.00 97.56 110 ALA A O 1
ATOM 805 N N . ALA A 1 111 ? -9.221 8.454 14.434 1.00 96.94 111 ALA A N 1
ATOM 806 C CA . ALA A 1 111 ? -10.366 9.358 14.356 1.00 96.94 111 ALA A CA 1
ATOM 807 C C . ALA A 1 111 ? -11.712 8.615 14.267 1.00 96.94 111 ALA A C 1
ATOM 809 O O . ALA A 1 111 ? -12.673 9.029 14.916 1.00 96.94 111 ALA A O 1
ATOM 810 N N . ASN A 1 112 ? -11.780 7.528 13.494 1.00 97.06 112 ASN A N 1
ATOM 811 C CA . ASN A 1 112 ? -12.992 6.724 13.333 1.00 97.06 112 ASN A CA 1
ATOM 812 C C . ASN A 1 112 ? -13.315 5.934 14.617 1.00 97.06 112 ASN A C 1
ATOM 814 O O . ASN A 1 112 ? -14.394 6.086 15.193 1.00 97.06 112 ASN A O 1
ATOM 818 N N . VAL A 1 113 ? -12.345 5.155 15.115 1.00 97.62 113 VAL A N 1
ATOM 819 C CA . VAL A 1 113 ? -12.538 4.219 16.234 1.00 97.62 113 VAL A CA 1
ATOM 820 C C . VAL A 1 113 ? -12.845 4.927 17.548 1.00 97.62 113 VAL A C 1
ATOM 822 O O . VAL A 1 113 ? -13.569 4.388 18.384 1.00 97.62 113 VAL A O 1
ATOM 825 N N . LYS A 1 114 ? -12.380 6.169 17.721 1.00 96.00 114 LYS A N 1
ATOM 826 C CA . LYS A 1 114 ? -12.727 7.001 18.876 1.00 96.00 114 LYS A CA 1
ATOM 827 C C . LYS A 1 114 ? -14.238 7.150 19.055 1.00 96.00 114 LYS A C 1
ATOM 829 O O . LYS A 1 114 ? -14.719 7.135 20.186 1.00 96.00 114 LYS A O 1
ATOM 834 N N . GLY A 1 115 ? -14.992 7.251 17.956 1.00 94.25 115 GLY A N 1
ATOM 835 C CA . GLY A 1 115 ? -16.455 7.265 17.985 1.00 94.25 115 GLY A CA 1
ATOM 836 C C . GLY A 1 115 ? -17.027 5.943 18.496 1.00 94.25 115 GLY A C 1
ATOM 837 O O . GLY A 1 115 ? -17.861 5.935 19.399 1.00 94.25 115 GLY A O 1
ATOM 838 N N . SER A 1 116 ? -16.524 4.821 17.989 1.00 94.56 116 SER A N 1
ATOM 839 C CA . SER A 1 116 ? -16.947 3.473 18.386 1.00 94.56 116 SER A CA 1
ATOM 840 C C . SER A 1 116 ? -16.618 3.148 19.848 1.00 94.56 116 SER A C 1
ATOM 842 O O . SER A 1 116 ? -17.428 2.546 20.551 1.00 94.56 116 SER A O 1
ATOM 844 N N . LEU A 1 117 ? -15.481 3.629 20.359 1.00 94.44 117 LEU A N 1
ATOM 845 C CA . LEU A 1 117 ? -15.070 3.457 21.756 1.00 94.44 117 LEU A CA 1
ATOM 846 C C . LEU A 1 117 ? -15.962 4.207 22.757 1.00 94.44 117 LEU A C 1
ATOM 848 O O . LEU A 1 117 ? -15.933 3.886 23.945 1.00 94.44 117 LEU A O 1
ATOM 852 N N . THR A 1 118 ? -16.794 5.159 22.316 1.00 92.88 118 THR A N 1
ATOM 853 C CA . THR A 1 118 ? -17.789 5.809 23.196 1.00 92.88 118 THR A CA 1
ATOM 854 C C . THR A 1 118 ? -18.899 4.862 23.652 1.00 92.88 118 THR A C 1
ATOM 856 O O . THR A 1 118 ? -19.559 5.138 24.649 1.00 92.88 118 THR A O 1
ATOM 859 N N . GLN A 1 119 ? -19.081 3.732 22.960 1.00 90.94 119 GLN A N 1
ATOM 860 C CA . GLN A 1 119 ? -20.041 2.689 23.332 1.00 90.94 119 GLN A CA 1
ATOM 861 C C . GLN A 1 119 ? -19.551 1.832 24.509 1.00 90.94 119 GLN A C 1
ATOM 863 O O . GLN A 1 119 ? -20.315 1.033 25.053 1.00 90.94 119 GLN A O 1
ATOM 868 N N . MET A 1 120 ? -18.284 1.987 24.911 1.00 92.94 120 MET A N 1
ATOM 869 C CA . MET A 1 120 ? -17.765 1.342 26.110 1.00 92.94 120 MET A CA 1
ATOM 870 C C . MET A 1 120 ? -18.414 1.904 27.379 1.00 92.94 120 MET A C 1
ATOM 872 O O . MET A 1 120 ? -18.750 3.090 27.423 1.00 92.94 120 MET A O 1
ATOM 876 N N . PRO A 1 121 ? -18.531 1.092 28.447 1.00 92.44 121 PRO A N 1
ATOM 877 C CA . PRO A 1 121 ? -19.003 1.570 29.739 1.00 92.44 121 PRO A CA 1
ATOM 878 C C . PRO A 1 121 ? -18.201 2.792 30.228 1.00 92.44 121 PRO A C 1
ATOM 880 O O . PRO A 1 121 ? -16.990 2.853 29.996 1.00 92.44 121 PRO A O 1
ATOM 883 N N . PRO A 1 122 ? -18.821 3.741 30.954 1.00 89.25 122 PRO A N 1
ATOM 884 C CA . PRO A 1 122 ? -18.121 4.911 31.496 1.00 89.25 122 PRO A CA 1
ATOM 885 C C . PRO A 1 122 ? -16.951 4.562 32.425 1.00 89.25 122 PRO A C 1
ATOM 887 O O . PRO A 1 122 ? -16.006 5.334 32.537 1.00 89.25 122 PRO A O 1
ATOM 890 N N . GLU A 1 123 ? -17.008 3.395 33.071 1.00 90.62 123 GLU A N 1
ATOM 891 C CA . GLU A 1 123 ? -15.961 2.877 33.961 1.00 90.62 123 GLU A CA 1
ATOM 892 C C . GLU A 1 123 ? -14.760 2.290 33.200 1.00 90.62 123 GLU A C 1
ATOM 894 O O . GLU A 1 123 ? -13.741 1.958 33.805 1.00 90.62 123 GLU A O 1
ATOM 899 N N . PHE A 1 124 ? -14.858 2.156 31.871 1.00 93.94 124 PHE A N 1
ATOM 900 C CA . PHE A 1 124 ? -13.784 1.605 31.057 1.00 93.94 124 PHE A CA 1
ATOM 901 C C . PHE A 1 124 ? -12.576 2.562 31.023 1.00 93.94 124 PHE A C 1
ATOM 903 O O . PHE A 1 124 ? -12.757 3.739 30.693 1.00 93.94 124 PHE A O 1
ATOM 910 N N . PRO A 1 125 ? -11.344 2.091 31.311 1.00 94.56 125 PRO A N 1
ATOM 911 C CA . PRO A 1 125 ? -10.187 2.968 31.468 1.00 94.56 125 PRO A CA 1
ATOM 912 C C . PRO A 1 125 ? -9.894 3.823 30.228 1.00 94.56 125 PRO A C 1
ATOM 914 O O . PRO A 1 125 ? -9.684 3.302 29.133 1.00 94.56 125 PRO A O 1
ATOM 917 N N . GLU A 1 126 ? -9.775 5.142 30.404 1.00 93.81 126 GLU A N 1
ATOM 918 C CA . GLU A 1 126 ? -9.441 6.065 29.305 1.00 93.81 126 GLU A CA 1
ATOM 919 C C . GLU A 1 126 ? -8.073 5.765 28.676 1.00 93.81 126 GLU A C 1
ATOM 921 O O . GLU A 1 126 ? -7.914 5.854 27.462 1.00 93.81 126 GLU A O 1
ATOM 926 N N . ALA A 1 127 ? -7.099 5.317 29.476 1.00 94.88 127 ALA A N 1
ATOM 927 C CA . ALA A 1 127 ? -5.802 4.877 28.963 1.00 94.88 127 ALA A CA 1
ATOM 928 C C . ALA A 1 127 ? -5.928 3.674 28.005 1.00 94.88 127 ALA A C 1
ATOM 930 O O . ALA A 1 127 ? -5.201 3.595 27.018 1.00 94.88 127 ALA A O 1
ATOM 931 N N . ALA A 1 128 ? -6.877 2.764 28.256 1.00 94.94 128 ALA A N 1
ATOM 932 C CA . ALA A 1 128 ? -7.133 1.627 27.376 1.00 94.94 128 ALA A CA 1
ATOM 933 C C . ALA A 1 128 ? -7.810 2.068 26.068 1.00 94.94 128 ALA A C 1
ATOM 935 O O . ALA A 1 128 ? -7.477 1.546 25.007 1.00 94.94 128 ALA A O 1
ATOM 936 N N . LYS A 1 129 ? -8.702 3.069 26.116 1.00 94.81 129 LYS A N 1
ATOM 937 C CA . LYS A 1 129 ? -9.282 3.675 24.904 1.00 94.81 129 LYS A CA 1
ATOM 938 C C . LYS A 1 129 ? -8.207 4.348 24.049 1.00 94.81 129 LYS A C 1
ATOM 940 O O . LYS A 1 129 ? -8.149 4.096 22.853 1.00 94.81 129 LYS A O 1
ATOM 945 N N . GLN A 1 130 ? -7.311 5.121 24.662 1.00 95.56 130 GLN A N 1
ATOM 946 C CA . GLN A 1 130 ? -6.196 5.763 23.954 1.00 95.56 130 GLN A CA 1
ATOM 947 C C . GLN A 1 130 ? -5.253 4.737 23.314 1.00 95.56 130 GLN A C 1
ATOM 949 O O . GLN A 1 130 ? -4.892 4.886 22.151 1.00 95.56 130 GLN A O 1
ATOM 954 N N . ALA A 1 131 ? -4.909 3.661 24.030 1.00 95.88 131 ALA A N 1
ATOM 955 C CA . ALA A 1 131 ? -4.107 2.574 23.469 1.00 95.88 131 ALA A CA 1
ATOM 956 C C . ALA A 1 131 ? -4.824 1.869 22.302 1.00 95.88 131 ALA A C 1
ATOM 958 O O . ALA A 1 131 ? -4.199 1.501 21.310 1.00 95.88 131 ALA A O 1
ATOM 959 N N . ALA A 1 132 ? -6.148 1.708 22.385 1.00 95.88 132 ALA A N 1
ATOM 960 C CA . ALA A 1 132 ? -6.939 1.121 21.311 1.00 95.88 132 ALA A CA 1
ATOM 961 C C . ALA A 1 132 ? -6.925 1.970 20.028 1.00 95.88 132 ALA A C 1
ATOM 963 O O . ALA A 1 132 ? -7.016 1.397 18.944 1.00 95.88 132 ALA A O 1
ATOM 964 N N . GLU A 1 133 ? -6.784 3.295 20.117 1.00 96.25 133 GLU A N 1
ATOM 965 C CA . GLU A 1 133 ? -6.727 4.191 18.951 1.00 96.25 133 GLU A CA 1
ATOM 966 C C . GLU A 1 133 ? -5.449 4.006 18.106 1.00 96.25 133 GLU A C 1
ATOM 968 O O . GLU A 1 133 ? -5.452 4.341 16.921 1.00 96.25 133 GLU A O 1
ATOM 973 N N . GLU A 1 134 ? -4.371 3.434 18.661 1.00 94.75 134 GLU A N 1
ATOM 974 C CA . GLU A 1 134 ? -3.072 3.315 17.976 1.00 94.75 134 GLU A CA 1
ATOM 975 C C . GLU A 1 134 ? -3.120 2.436 16.717 1.00 94.75 134 GLU A C 1
ATOM 977 O O . GLU A 1 134 ? -2.435 2.705 15.727 1.00 94.75 134 GLU A O 1
ATOM 982 N N . SER A 1 135 ? -3.899 1.352 16.746 1.00 96.38 135 SER A N 1
ATOM 983 C CA . SER A 1 135 ? -4.089 0.460 15.600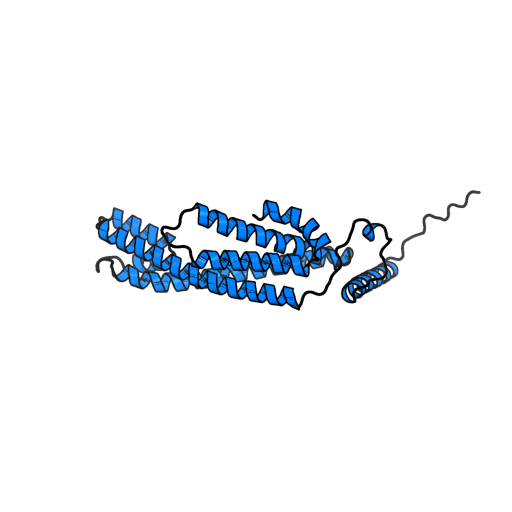 1.00 96.38 135 SER A CA 1
ATOM 984 C C . SER A 1 135 ? -5.260 -0.489 15.817 1.00 96.38 135 SER A C 1
ATOM 986 O O . SER A 1 135 ? -5.632 -0.784 16.950 1.00 96.38 135 SER A O 1
ATOM 988 N N . VAL A 1 136 ? -5.774 -1.073 14.732 1.00 96.50 136 VAL A N 1
ATOM 989 C CA . VAL A 1 136 ? -6.812 -2.113 14.818 1.00 96.50 136 VAL A CA 1
ATOM 990 C C . VAL A 1 136 ? -6.373 -3.313 15.658 1.00 96.50 136 VAL A C 1
ATOM 992 O O . VAL A 1 136 ? -7.173 -3.872 16.400 1.00 96.50 136 VAL A O 1
ATOM 995 N N . ILE A 1 137 ? -5.088 -3.674 15.613 1.00 96.69 137 ILE A N 1
ATOM 996 C CA . ILE A 1 137 ? -4.534 -4.771 16.416 1.00 96.69 137 ILE A CA 1
ATOM 997 C C . ILE A 1 137 ? -4.548 -4.402 17.904 1.00 96.69 137 ILE A C 1
ATOM 999 O O . ILE A 1 137 ? -4.951 -5.222 18.727 1.00 96.69 137 ILE A O 1
ATOM 1003 N N . ALA A 1 138 ? -4.164 -3.169 18.244 1.00 97.25 138 ALA A N 1
ATOM 1004 C CA . ALA A 1 138 ? -4.219 -2.671 19.616 1.00 97.25 138 ALA A CA 1
ATOM 1005 C C . ALA A 1 138 ? -5.663 -2.618 20.132 1.00 97.25 138 ALA A C 1
ATOM 1007 O O . ALA A 1 138 ? -5.927 -3.072 21.244 1.00 97.25 138 ALA A O 1
ATOM 1008 N N . THR A 1 139 ? -6.615 -2.174 19.301 1.00 97.69 139 THR A N 1
ATOM 1009 C CA . THR A 1 139 ? -8.044 -2.241 19.633 1.00 97.69 139 THR A CA 1
ATOM 1010 C C . THR A 1 139 ? -8.462 -3.668 19.966 1.00 97.69 139 THR A C 1
ATOM 1012 O O . THR A 1 139 ? -9.055 -3.887 21.015 1.00 97.69 139 THR A O 1
ATOM 1015 N N . MET A 1 140 ? -8.120 -4.654 19.129 1.00 97.62 140 MET A N 1
ATOM 1016 C CA . MET A 1 140 ? -8.476 -6.053 19.397 1.00 97.62 140 MET A CA 1
ATOM 1017 C C . MET A 1 140 ? -7.875 -6.557 20.710 1.00 97.62 140 MET A C 1
ATOM 1019 O O . MET A 1 140 ? -8.593 -7.167 21.495 1.00 97.62 140 MET A O 1
ATOM 1023 N N . GLY A 1 141 ? -6.607 -6.243 20.993 1.00 97.31 141 GLY A N 1
ATOM 1024 C CA . GLY A 1 141 ? -5.964 -6.624 22.253 1.00 97.31 141 GLY A CA 1
ATOM 1025 C C . GLY A 1 141 ? -6.641 -6.010 23.482 1.00 97.31 141 GLY A C 1
ATOM 1026 O O . GLY A 1 141 ? -6.860 -6.697 24.478 1.00 97.31 141 GLY A O 1
ATOM 1027 N N . VAL A 1 142 ? -7.046 -4.740 23.398 1.00 96.94 142 VAL A N 1
ATOM 1028 C CA . VAL A 1 142 ? -7.808 -4.061 24.458 1.00 96.94 142 VAL A CA 1
ATOM 1029 C C . VAL A 1 142 ? -9.188 -4.701 24.651 1.00 96.94 142 VAL A C 1
ATOM 1031 O O . VAL A 1 142 ? -9.622 -4.898 25.784 1.00 96.94 142 VAL A O 1
ATOM 1034 N N . LEU A 1 143 ? -9.871 -5.065 23.564 1.00 96.75 143 LEU A N 1
ATOM 1035 C CA . LEU A 1 143 ? -11.175 -5.736 23.600 1.00 96.75 143 LEU A CA 1
ATOM 1036 C C . LEU A 1 143 ? -11.095 -7.166 24.158 1.00 96.75 143 LEU A C 1
ATOM 1038 O O . LEU A 1 143 ? -11.987 -7.597 24.895 1.00 96.75 143 LEU A O 1
ATOM 1042 N N . ASP A 1 144 ? -10.035 -7.902 23.827 1.00 97.06 144 ASP A N 1
ATOM 1043 C CA . ASP A 1 144 ? -9.766 -9.233 24.375 1.00 97.06 144 ASP A CA 1
ATOM 1044 C C . ASP A 1 144 ? -9.531 -9.148 25.890 1.00 97.06 144 ASP A C 1
ATOM 1046 O O . ASP A 1 144 ? -10.144 -9.901 26.652 1.00 97.06 144 ASP A O 1
ATOM 1050 N N . GLN A 1 145 ? -8.731 -8.175 26.343 1.00 95.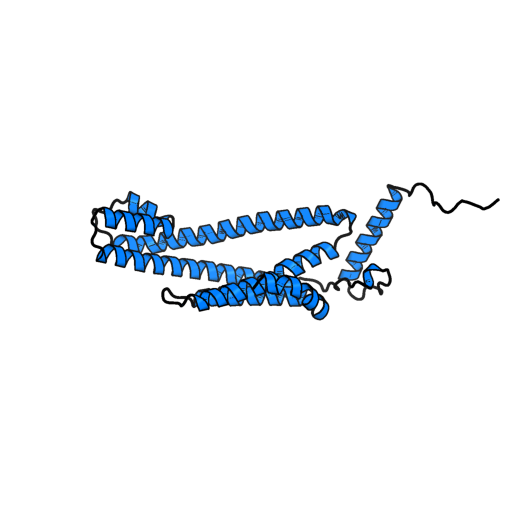56 145 GLN A N 1
ATOM 1051 C CA . GLN A 1 145 ? -8.507 -7.932 27.769 1.00 95.56 145 GLN A CA 1
ATOM 1052 C C . GLN A 1 145 ? -9.802 -7.538 28.490 1.00 95.56 145 GLN A C 1
ATOM 1054 O O . GLN A 1 145 ? -10.114 -8.095 29.537 1.00 95.56 145 GLN A O 1
ATOM 1059 N N . ALA A 1 146 ? -10.608 -6.653 27.899 1.00 94.94 146 ALA A N 1
ATOM 1060 C CA . ALA A 1 146 ? -11.893 -6.253 28.466 1.00 94.94 146 ALA A CA 1
ATOM 1061 C C . ALA A 1 146 ? -12.841 -7.449 28.676 1.00 94.94 146 ALA A C 1
ATOM 1063 O O . ALA A 1 146 ? -13.566 -7.514 29.668 1.00 94.94 146 ALA A O 1
ATOM 1064 N N . THR A 1 147 ? -12.810 -8.420 27.758 1.00 95.94 147 THR A N 1
ATOM 1065 C CA . THR A 1 147 ? -13.568 -9.673 27.891 1.00 95.94 147 THR A CA 1
ATOM 1066 C C . THR A 1 147 ? -13.057 -10.506 29.066 1.00 95.94 147 THR A C 1
ATOM 1068 O O . THR A 1 147 ? -13.859 -11.039 29.832 1.00 95.94 147 THR A O 1
ATOM 1071 N N . ALA A 1 148 ? -11.734 -10.603 29.233 1.00 95.69 148 ALA A N 1
ATOM 1072 C CA . ALA A 1 148 ? -11.115 -11.310 30.355 1.00 95.69 148 ALA A CA 1
ATOM 1073 C C . ALA A 1 148 ? -11.436 -10.657 31.712 1.00 95.69 148 ALA A C 1
ATOM 1075 O O . ALA A 1 148 ? -11.634 -11.366 32.698 1.00 95.69 148 ALA A O 1
ATOM 1076 N N . ASP A 1 149 ? -11.573 -9.331 31.736 1.00 94.44 149 ASP A N 1
ATOM 1077 C CA . ASP A 1 149 ? -11.959 -8.549 32.917 1.00 94.44 149 ASP A CA 1
ATOM 1078 C C . ASP A 1 149 ? -13.474 -8.616 33.216 1.00 94.44 149 ASP A C 1
ATOM 1080 O O . ASP A 1 149 ? -13.951 -8.043 34.196 1.00 94.44 149 ASP A O 1
ATOM 1084 N N . GLY A 1 150 ? -14.244 -9.344 32.398 1.00 94.31 150 GLY A N 1
ATOM 1085 C CA . GLY A 1 150 ? -15.653 -9.648 32.642 1.00 94.31 150 GLY A CA 1
ATOM 1086 C C . GLY A 1 150 ? -16.654 -8.717 31.957 1.00 94.31 150 GLY A C 1
ATOM 1087 O O . GLY A 1 150 ? -17.841 -8.776 32.292 1.00 94.31 150 GLY A O 1
ATOM 1088 N N . LEU A 1 151 ? -16.237 -7.879 30.995 1.00 94.75 151 LEU A N 1
ATOM 1089 C CA . LEU A 1 151 ? -17.207 -7.106 30.212 1.00 94.75 151 LEU A CA 1
ATOM 1090 C C . LEU A 1 151 ? -18.126 -8.043 29.406 1.00 94.75 151 LEU A C 1
ATOM 1092 O O . LEU A 1 151 ? -17.660 -9.032 28.831 1.00 94.75 151 LEU A O 1
ATOM 1096 N N . PRO A 1 152 ? -19.431 -7.727 29.297 1.00 94.69 152 PRO A N 1
ATOM 1097 C CA . PRO A 1 152 ? -20.358 -8.532 28.516 1.00 94.69 152 PRO A CA 1
ATOM 1098 C C . PRO A 1 152 ? -19.912 -8.669 27.056 1.00 94.69 152 PRO A C 1
ATOM 1100 O O . PRO A 1 152 ? -19.705 -7.670 26.363 1.00 94.69 152 PRO A O 1
ATOM 1103 N N . ALA A 1 153 ? -19.862 -9.909 26.559 1.00 93.88 153 ALA A N 1
ATOM 1104 C CA . ALA A 1 153 ? -19.445 -10.212 25.188 1.00 93.88 153 ALA A CA 1
ATOM 1105 C C . ALA A 1 153 ? -20.264 -9.455 24.127 1.00 93.88 153 ALA A C 1
ATOM 1107 O O . ALA A 1 153 ? -19.731 -9.092 23.085 1.00 93.88 153 ALA A O 1
ATOM 1108 N N . ALA A 1 154 ? -21.541 -9.161 24.398 1.00 93.88 154 ALA A N 1
ATOM 1109 C CA . ALA A 1 154 ? -22.383 -8.370 23.500 1.00 93.88 154 ALA A CA 1
ATOM 1110 C C . ALA A 1 154 ? -21.829 -6.949 23.266 1.00 93.88 154 ALA A C 1
ATOM 1112 O O . ALA A 1 154 ? -21.813 -6.479 22.130 1.00 93.88 154 ALA A O 1
ATOM 1113 N N . VAL A 1 155 ? -21.327 -6.288 24.316 1.00 93.25 155 VAL A N 1
ATOM 1114 C CA . VAL A 1 155 ? -20.739 -4.940 24.217 1.00 93.25 155 VAL A CA 1
ATOM 1115 C C . VAL A 1 155 ? -19.418 -5.009 23.460 1.00 93.25 155 VAL A C 1
ATOM 1117 O O . VAL A 1 155 ? -19.214 -4.268 22.501 1.00 93.25 155 VAL A O 1
ATOM 1120 N N . VAL A 1 156 ? -18.550 -5.953 23.835 1.00 95.75 156 VAL A N 1
ATOM 1121 C CA . VAL A 1 156 ? -17.241 -6.132 23.194 1.00 95.75 156 VAL A CA 1
ATOM 1122 C C . VAL A 1 156 ? -17.388 -6.449 21.707 1.00 95.75 156 VAL A C 1
ATOM 1124 O O . VAL A 1 156 ? -16.690 -5.852 20.891 1.00 95.75 156 VAL A O 1
ATOM 1127 N N . ASN A 1 157 ? -18.301 -7.349 21.336 1.00 95.75 157 ASN A N 1
ATOM 1128 C CA . ASN A 1 157 ? -18.524 -7.725 19.939 1.00 95.75 157 ASN A CA 1
ATOM 1129 C C . ASN A 1 157 ? -19.065 -6.557 19.112 1.00 95.75 157 ASN A C 1
ATOM 1131 O O . ASN A 1 157 ? -18.611 -6.362 17.990 1.00 95.75 157 ASN A O 1
ATOM 1135 N N . THR A 1 158 ? -19.951 -5.735 19.683 1.00 95.69 158 THR A N 1
ATOM 1136 C CA . THR A 1 158 ? -20.465 -4.536 19.003 1.00 95.69 158 THR A CA 1
ATOM 1137 C C . THR A 1 158 ? -19.331 -3.553 18.695 1.00 95.69 158 THR A C 1
ATOM 1139 O O . THR A 1 158 ? -19.187 -3.103 17.559 1.00 95.69 158 THR A O 1
ATOM 1142 N N . VAL A 1 159 ? -18.464 -3.270 19.676 1.00 96.12 159 VAL A N 1
ATOM 1143 C CA . VAL A 1 159 ? -17.308 -2.381 19.466 1.00 96.12 159 VAL A CA 1
ATOM 1144 C C . VAL A 1 159 ? -16.285 -3.011 18.518 1.00 96.12 159 VAL A C 1
ATOM 1146 O O . VAL A 1 159 ? -15.682 -2.308 17.711 1.00 96.12 159 VAL A O 1
ATOM 1149 N N . ARG A 1 160 ? -16.106 -4.335 18.569 1.00 96.75 160 ARG A N 1
ATOM 1150 C CA . ARG A 1 160 ? -15.216 -5.078 17.667 1.00 96.75 160 ARG A CA 1
ATOM 1151 C C . ARG A 1 160 ? -15.650 -4.949 16.212 1.00 96.75 160 ARG A C 1
ATOM 1153 O O . ARG A 1 160 ? -14.826 -4.639 15.355 1.00 96.75 160 ARG A O 1
ATOM 1160 N N . GLU A 1 161 ? -16.927 -5.188 15.936 1.00 95.50 161 GLU A N 1
ATOM 1161 C CA . GLU A 1 161 ? -17.499 -5.047 14.597 1.00 95.50 161 GLU A CA 1
ATOM 1162 C C . GLU A 1 161 ? -17.359 -3.608 14.095 1.00 95.50 161 GLU A C 1
ATOM 1164 O O . GLU A 1 161 ? -16.876 -3.395 12.982 1.00 95.50 161 GLU A O 1
ATOM 1169 N N . ALA A 1 162 ? -17.679 -2.622 14.939 1.00 96.19 162 ALA A N 1
ATOM 1170 C CA . ALA A 1 162 ? -17.519 -1.211 14.605 1.00 96.19 162 ALA A CA 1
ATOM 1171 C C . ALA A 1 162 ? -16.054 -0.847 14.298 1.00 96.19 162 ALA A C 1
ATOM 1173 O O . ALA A 1 162 ? -15.781 -0.224 13.276 1.00 96.19 162 ALA A O 1
ATOM 1174 N N . 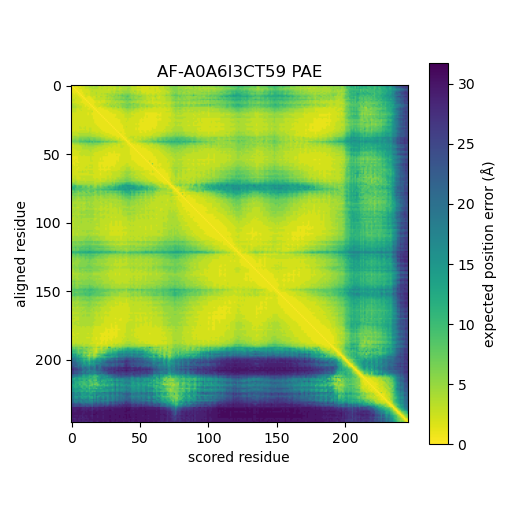ALA A 1 163 ? -15.095 -1.332 15.092 1.00 97.25 163 ALA A N 1
ATOM 1175 C CA . ALA A 1 163 ? -13.668 -1.115 14.852 1.00 97.25 163 ALA A CA 1
ATOM 1176 C C . ALA A 1 163 ? -13.194 -1.700 13.508 1.00 97.25 163 ALA A C 1
ATOM 1178 O O . ALA A 1 163 ? -12.380 -1.089 12.813 1.00 97.25 163 ALA A O 1
ATOM 1179 N N . TYR A 1 164 ? -13.714 -2.861 13.093 1.00 96.38 164 TYR A N 1
ATOM 1180 C CA . TYR A 1 164 ? -13.414 -3.403 11.767 1.00 96.38 164 TYR A CA 1
ATOM 1181 C C . TYR A 1 164 ? -14.002 -2.548 10.639 1.00 96.38 164 TYR A C 1
ATOM 1183 O O . TYR A 1 164 ? -13.324 -2.332 9.631 1.00 96.38 164 TYR A O 1
ATOM 1191 N N . VAL A 1 165 ? -15.223 -2.026 10.804 1.00 96.00 165 VAL A N 1
ATOM 1192 C CA . VAL A 1 165 ? -15.828 -1.076 9.852 1.00 96.00 165 VAL A CA 1
ATOM 1193 C C . VAL A 1 165 ? -14.992 0.205 9.764 1.00 96.00 165 VAL A C 1
ATOM 1195 O O . VAL A 1 165 ? -14.672 0.661 8.666 1.00 96.00 165 VAL A O 1
ATOM 1198 N N . ASP A 1 166 ? -14.569 0.743 10.906 1.00 96.88 166 ASP A N 1
ATOM 1199 C CA . ASP A 1 166 ? -13.748 1.951 11.010 1.00 96.88 166 ASP A CA 1
ATOM 1200 C C . ASP A 1 166 ? -12.382 1.785 10.332 1.00 96.88 166 ASP A C 1
ATOM 1202 O O . ASP A 1 166 ? -11.912 2.684 9.622 1.00 96.88 166 ASP A O 1
ATOM 1206 N N . PHE A 1 167 ? -11.758 0.616 10.503 1.00 96.75 167 PHE A N 1
ATOM 1207 C CA . PHE A 1 167 ? -10.518 0.243 9.824 1.00 96.75 167 PHE A CA 1
ATOM 1208 C C . PHE A 1 167 ? -10.702 0.102 8.314 1.00 96.75 167 PHE A C 1
ATOM 1210 O O . PHE A 1 167 ? -9.863 0.568 7.534 1.00 96.75 167 PHE A O 1
ATOM 1217 N N . LEU A 1 168 ? -11.802 -0.516 7.883 1.00 96.00 168 LEU A N 1
ATOM 1218 C CA . LEU A 1 168 ? -12.109 -0.667 6.469 1.00 96.00 168 LEU A CA 1
ATOM 1219 C C . LEU A 1 168 ? -12.307 0.701 5.800 1.00 96.00 168 LEU A C 1
ATOM 1221 O O . LEU A 1 168 ? -11.724 0.952 4.746 1.00 96.00 168 LEU A O 1
ATOM 1225 N N . ALA A 1 169 ? -13.023 1.621 6.451 1.00 96.19 169 ALA A N 1
ATOM 1226 C CA . ALA A 1 169 ? -13.200 2.990 5.970 1.00 96.19 169 ALA A CA 1
ATOM 1227 C C . ALA A 1 169 ? -11.859 3.742 5.837 1.00 96.19 169 ALA A C 1
ATOM 1229 O O . ALA A 1 169 ? -11.599 4.393 4.821 1.00 96.19 169 ALA A O 1
ATOM 1230 N N . ALA A 1 170 ? -10.963 3.608 6.820 1.00 96.75 170 ALA A N 1
ATOM 1231 C CA . ALA A 1 170 ? -9.618 4.186 6.751 1.00 96.75 170 ALA A CA 1
ATOM 1232 C C . ALA A 1 170 ? -8.766 3.555 5.625 1.00 96.75 170 ALA A C 1
ATOM 1234 O O . ALA A 1 170 ? -8.018 4.243 4.917 1.00 96.75 170 ALA A O 1
ATOM 1235 N N . THR A 1 171 ? -8.922 2.249 5.398 1.00 96.12 171 THR A N 1
ATOM 1236 C CA . THR A 1 171 ? -8.276 1.518 4.296 1.00 96.12 171 THR A CA 1
ATOM 1237 C C . THR A 1 171 ? -8.789 1.974 2.928 1.00 96.12 171 THR A C 1
ATOM 1239 O O . THR A 1 171 ? -8.009 2.102 1.981 1.00 96.12 171 THR A O 1
ATOM 1242 N N . HIS A 1 172 ? -10.082 2.277 2.795 1.00 96.88 172 HIS A N 1
ATOM 1243 C CA . HIS A 1 172 ? -10.648 2.821 1.556 1.00 96.88 172 HIS A CA 1
ATOM 1244 C C . HIS A 1 172 ? -10.094 4.212 1.241 1.00 96.88 172 HIS A C 1
ATOM 1246 O O . HIS A 1 172 ? -9.700 4.466 0.102 1.00 96.88 172 HIS A O 1
ATOM 1252 N N . LEU A 1 173 ? -9.970 5.089 2.243 1.00 96.69 173 LEU A N 1
ATOM 1253 C CA . LEU A 1 173 ? -9.375 6.417 2.058 1.00 96.69 173 LEU A CA 1
ATOM 1254 C C . LEU A 1 173 ? -7.918 6.332 1.579 1.00 96.69 173 LEU A C 1
ATOM 1256 O O . LEU A 1 173 ? -7.528 6.983 0.608 1.00 96.69 173 LEU A O 1
ATOM 1260 N N . THR A 1 174 ? -7.104 5.504 2.231 1.00 96.25 174 THR A N 1
ATOM 1261 C CA . THR A 1 174 ? -5.700 5.317 1.834 1.00 96.25 174 THR A CA 1
ATOM 1262 C C . THR A 1 174 ? -5.554 4.640 0.474 1.00 96.25 174 THR A C 1
ATOM 1264 O O . THR A 1 174 ? -4.652 4.986 -0.298 1.00 96.25 174 THR A O 1
ATOM 1267 N N . SER A 1 175 ? -6.476 3.740 0.128 1.00 96.25 175 SER A N 1
ATOM 1268 C CA . SER A 1 175 ? -6.555 3.147 -1.208 1.00 96.25 175 SER A CA 1
ATOM 1269 C C . SER A 1 175 ? -6.873 4.204 -2.268 1.00 96.25 175 SER A C 1
ATOM 1271 O O . SER A 1 175 ? -6.196 4.233 -3.292 1.00 96.25 175 SER A O 1
ATOM 1273 N N . LEU A 1 176 ? -7.806 5.132 -2.017 1.00 96.88 176 LEU A N 1
ATOM 1274 C CA . LEU A 1 176 ? -8.106 6.248 -2.928 1.00 96.88 176 LEU A CA 1
ATOM 1275 C C . LEU A 1 176 ? -6.886 7.143 -3.174 1.00 96.88 176 LEU A C 1
ATOM 1277 O O . LEU A 1 176 ? -6.566 7.449 -4.323 1.00 96.88 176 LEU A O 1
ATOM 1281 N N . ILE A 1 177 ? -6.169 7.518 -2.113 1.00 96.81 177 ILE A N 1
ATOM 1282 C CA . ILE A 1 177 ? -4.930 8.301 -2.234 1.00 96.81 177 ILE A CA 1
ATOM 1283 C C . ILE A 1 177 ? -3.907 7.536 -3.083 1.00 96.81 177 ILE A C 1
ATOM 1285 O O . ILE A 1 177 ? -3.311 8.097 -4.003 1.00 96.81 177 ILE A O 1
ATOM 1289 N N . SER A 1 178 ? -3.753 6.235 -2.832 1.00 96.69 178 SER A N 1
ATOM 1290 C CA . SER A 1 178 ? -2.835 5.377 -3.587 1.00 96.69 178 SER A CA 1
ATOM 1291 C C . SER A 1 178 ? -3.232 5.258 -5.063 1.00 96.69 178 SER A C 1
ATOM 1293 O O . SER A 1 178 ? -2.362 5.305 -5.931 1.00 96.69 178 SER A O 1
ATOM 1295 N N . VAL A 1 179 ? -4.531 5.170 -5.375 1.00 97.88 179 VAL A N 1
ATOM 1296 C CA . VAL A 1 179 ? -5.046 5.188 -6.754 1.00 97.88 179 VAL A CA 1
ATOM 1297 C C . VAL A 1 179 ? -4.645 6.480 -7.456 1.00 97.88 179 VAL A C 1
ATOM 1299 O O . VAL A 1 179 ? -4.114 6.418 -8.562 1.00 97.88 179 VAL A O 1
ATOM 1302 N N . ILE A 1 180 ? -4.837 7.639 -6.819 1.00 97.19 180 ILE A N 1
ATOM 1303 C CA . ILE A 1 180 ? -4.466 8.938 -7.398 1.00 97.19 180 ILE A CA 1
ATOM 1304 C C . ILE A 1 180 ? -2.965 8.976 -7.695 1.00 97.19 180 ILE A C 1
ATOM 1306 O O . ILE A 1 180 ? -2.570 9.306 -8.813 1.00 97.19 180 ILE A O 1
ATOM 1310 N N . VAL A 1 181 ? -2.126 8.577 -6.736 1.00 96.56 181 VAL A N 1
ATOM 1311 C CA . VAL A 1 181 ? -0.665 8.538 -6.909 1.00 96.56 181 VAL A CA 1
ATOM 1312 C C . VAL A 1 181 ? -0.266 7.626 -8.072 1.00 96.56 181 VAL A C 1
ATOM 1314 O O . VAL A 1 181 ? 0.547 8.014 -8.913 1.00 96.56 181 VAL A O 1
ATOM 1317 N N . VAL A 1 182 ? -0.857 6.431 -8.168 1.00 97.12 182 VAL A N 1
ATOM 1318 C CA . VAL A 1 182 ? -0.560 5.477 -9.247 1.00 97.12 182 VAL A CA 1
ATOM 1319 C C . VAL A 1 182 ? -1.056 5.984 -10.601 1.00 97.12 182 VAL A C 1
ATOM 1321 O O . VAL A 1 182 ? -0.349 5.819 -11.594 1.00 97.12 182 VAL A O 1
ATOM 1324 N N . IL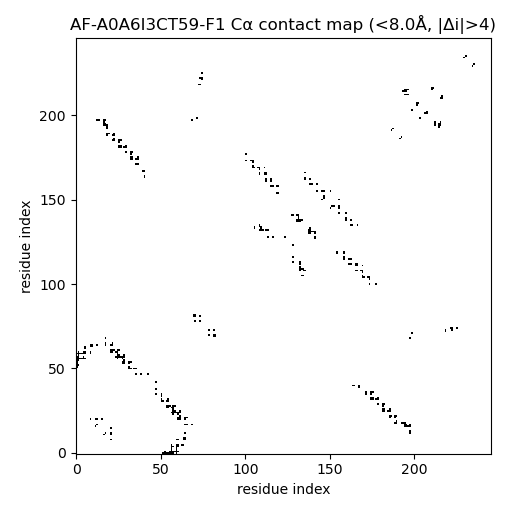E A 1 183 ? -2.223 6.631 -10.669 1.00 97.56 183 ILE A N 1
ATOM 1325 C CA . ILE A 1 183 ? -2.729 7.244 -11.905 1.00 97.56 183 ILE A CA 1
ATOM 1326 C C . ILE A 1 183 ? -1.794 8.366 -12.354 1.00 97.56 183 ILE A C 1
ATOM 1328 O O . ILE A 1 183 ? -1.410 8.398 -13.520 1.00 97.56 183 ILE A O 1
ATOM 1332 N N . VAL A 1 184 ? -1.365 9.243 -11.445 1.00 97.19 184 VAL A N 1
ATOM 1333 C CA . VAL A 1 184 ? -0.388 10.294 -11.762 1.00 97.19 184 VAL A CA 1
ATOM 1334 C C . VAL A 1 184 ? 0.908 9.674 -12.283 1.00 97.19 184 VAL A C 1
ATOM 1336 O O . VAL A 1 184 ? 1.393 10.087 -13.334 1.00 97.19 184 VAL A O 1
ATOM 1339 N N . ALA A 1 185 ? 1.430 8.629 -11.636 1.00 95.44 185 ALA A N 1
ATOM 1340 C CA . ALA A 1 185 ? 2.601 7.906 -12.130 1.00 95.44 185 ALA A CA 1
ATOM 1341 C C . ALA A 1 185 ? 2.364 7.298 -13.526 1.00 95.44 185 ALA A C 1
ATOM 1343 O O . ALA A 1 185 ? 3.233 7.381 -14.395 1.00 95.44 185 ALA A O 1
ATOM 1344 N N . ALA A 1 186 ? 1.180 6.730 -13.776 1.00 96.62 186 ALA A N 1
ATOM 1345 C CA . ALA A 1 186 ? 0.808 6.166 -15.071 1.00 96.62 186 ALA A CA 1
ATOM 1346 C C . ALA A 1 186 ? 0.752 7.233 -16.169 1.00 96.62 186 ALA A C 1
ATOM 1348 O O . ALA A 1 186 ? 1.200 6.964 -17.282 1.00 96.62 186 ALA A O 1
ATOM 1349 N N . LEU A 1 187 ? 0.258 8.435 -15.858 1.00 96.50 187 LEU A N 1
ATOM 1350 C CA . LEU A 1 187 ? 0.243 9.581 -16.767 1.00 96.50 187 LEU A CA 1
ATOM 1351 C C . LEU A 1 187 ? 1.665 10.094 -17.023 1.00 96.50 187 LEU A C 1
ATOM 1353 O O . LEU A 1 187 ? 2.055 10.255 -18.175 1.00 96.50 187 LEU A O 1
ATOM 1357 N N . VAL A 1 188 ? 2.476 10.274 -15.977 1.00 95.44 188 VAL A N 1
ATOM 1358 C CA . VAL A 1 188 ? 3.872 10.722 -16.105 1.00 95.44 188 VAL A CA 1
ATOM 1359 C C . VAL A 1 1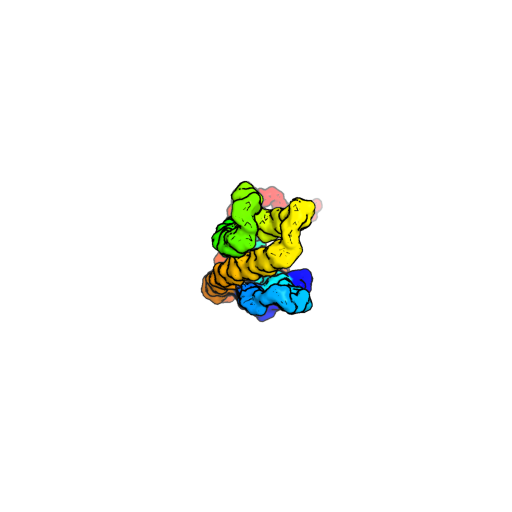88 ? 4.674 9.762 -16.981 1.00 95.44 188 VAL A C 1
ATOM 1361 O O . VAL A 1 188 ? 5.330 10.197 -17.920 1.00 95.44 188 VAL A O 1
ATOM 1364 N N . VAL A 1 189 ? 4.580 8.451 -16.751 1.00 93.75 189 VAL A N 1
ATOM 1365 C CA . VAL A 1 189 ? 5.245 7.455 -17.609 1.00 93.75 189 VAL A CA 1
ATOM 1366 C C . VAL A 1 189 ? 4.602 7.415 -18.996 1.00 93.75 189 VAL A C 1
ATOM 1368 O O . VAL A 1 189 ? 5.287 7.362 -20.017 1.00 93.75 189 VAL A O 1
ATOM 1371 N N . GLY A 1 190 ? 3.274 7.453 -19.033 1.00 92.62 190 GLY A N 1
ATOM 1372 C CA . GLY A 1 190 ? 2.468 7.335 -20.237 1.00 92.62 190 GLY A CA 1
ATOM 1373 C C . GLY A 1 190 ? 2.636 8.491 -21.209 1.00 92.62 190 GLY A C 1
ATOM 1374 O O . GLY A 1 190 ? 2.420 8.258 -22.392 1.00 92.62 190 GLY A O 1
ATOM 1375 N N . PHE A 1 191 ? 3.055 9.677 -20.763 1.00 92.38 191 PHE A N 1
ATOM 1376 C CA . PHE A 1 191 ? 3.306 10.853 -21.605 1.00 92.38 191 PHE A CA 1
ATOM 1377 C C . PHE A 1 191 ? 4.774 11.289 -21.631 1.00 92.38 191 PHE A C 1
ATOM 13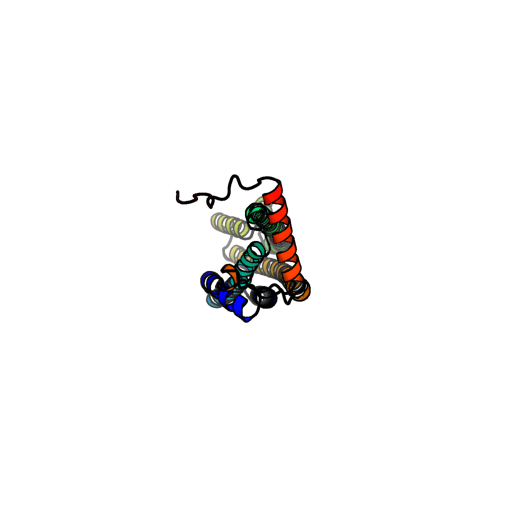79 O O . PHE A 1 191 ? 5.239 11.741 -22.674 1.00 92.38 191 PHE A O 1
ATOM 1386 N N . GLY A 1 192 ? 5.503 11.126 -20.527 1.00 88.06 192 GLY A N 1
ATOM 1387 C CA . GLY A 1 192 ? 6.862 11.637 -20.357 1.00 88.06 192 GLY A CA 1
ATOM 1388 C C . GLY A 1 192 ? 7.981 10.653 -20.688 1.00 88.06 192 GLY A C 1
ATOM 1389 O O . GLY A 1 192 ? 9.104 11.096 -20.910 1.00 88.06 192 GLY A O 1
ATOM 1390 N N . LEU A 1 193 ? 7.724 9.338 -20.745 1.00 87.62 193 LEU A N 1
ATOM 1391 C CA . LEU A 1 193 ? 8.785 8.382 -21.074 1.00 87.62 193 LEU A CA 1
ATOM 1392 C C . LEU A 1 193 ? 9.091 8.422 -22.588 1.00 87.62 193 LEU A C 1
ATOM 1394 O O . LEU A 1 193 ? 8.192 8.122 -23.389 1.00 87.62 193 LEU A O 1
ATOM 1398 N N . PRO A 1 194 ? 10.327 8.764 -23.006 1.00 82.12 194 PRO A N 1
ATOM 1399 C CA . PRO A 1 194 ? 10.712 8.727 -24.412 1.00 82.12 194 PRO A CA 1
ATOM 1400 C C . PRO A 1 194 ? 10.708 7.291 -24.946 1.00 82.12 194 PRO A C 1
ATOM 1402 O O . PRO A 1 194 ? 10.753 6.314 -24.188 1.00 82.12 194 PRO A O 1
ATOM 1405 N N . HIS A 1 195 ? 10.599 7.150 -26.266 1.00 81.44 195 HIS A N 1
ATOM 1406 C CA . HIS A 1 195 ? 10.638 5.837 -26.891 1.00 81.44 195 HIS A CA 1
ATOM 1407 C C . HIS A 1 195 ? 12.088 5.350 -26.904 1.00 81.44 195 HIS A C 1
ATOM 1409 O O . HIS A 1 195 ? 12.947 5.969 -27.511 1.00 81.44 195 HIS A O 1
ATOM 1415 N N . ILE A 1 196 ? 12.360 4.268 -26.178 1.00 79.25 196 ILE A N 1
ATOM 1416 C CA . ILE A 1 196 ? 13.691 3.661 -26.115 1.00 79.25 196 ILE A CA 1
ATOM 1417 C C . ILE A 1 196 ? 13.569 2.253 -26.668 1.00 79.25 196 ILE A C 1
ATOM 1419 O O . ILE A 1 196 ? 12.749 1.458 -26.182 1.00 79.25 196 ILE A O 1
ATOM 1423 N N . THR A 1 197 ? 14.367 1.955 -27.691 1.00 76.44 197 THR A N 1
ATOM 1424 C CA . THR A 1 197 ? 14.324 0.658 -28.357 1.00 76.44 197 THR A CA 1
ATOM 1425 C C . THR A 1 197 ? 14.935 -0.405 -27.440 1.00 76.44 197 THR A C 1
ATOM 1427 O O . THR A 1 197 ? 16.082 -0.271 -27.010 1.00 76.44 197 THR A O 1
ATOM 1430 N N . PRO A 1 198 ? 14.210 -1.490 -27.115 1.00 74.50 198 PRO A N 1
ATOM 1431 C CA . PRO A 1 198 ? 14.778 -2.578 -26.330 1.00 74.50 198 PRO A CA 1
ATOM 1432 C C . PRO A 1 198 ? 15.992 -3.198 -27.030 1.00 74.50 198 PRO A C 1
ATOM 1434 O O . PRO A 1 198 ? 15.912 -3.585 -28.198 1.00 74.50 198 PRO A O 1
ATOM 1437 N N . LEU A 1 199 ? 17.104 -3.344 -26.306 1.00 67.62 199 LEU A N 1
ATOM 1438 C CA . LEU A 1 199 ? 18.298 -4.006 -26.828 1.00 67.62 199 LEU A CA 1
ATOM 1439 C C . LEU A 1 199 ? 17.984 -5.474 -27.146 1.00 67.62 199 LEU A C 1
ATOM 1441 O O . LEU A 1 199 ? 17.490 -6.223 -26.300 1.00 67.62 199 LEU A O 1
ATOM 1445 N N . THR A 1 200 ? 18.275 -5.894 -28.378 1.00 67.44 200 THR A N 1
ATOM 1446 C CA . THR A 1 200 ? 18.169 -7.300 -28.784 1.00 67.44 200 THR A CA 1
ATOM 1447 C C . THR A 1 200 ? 19.548 -7.953 -28.788 1.00 67.44 200 THR A C 1
ATOM 1449 O O . THR A 1 200 ? 20.563 -7.290 -28.976 1.00 67.44 200 THR A O 1
ATOM 1452 N N . LYS A 1 201 ? 19.599 -9.286 -28.684 1.00 54.59 201 LYS A N 1
ATOM 1453 C CA . LYS A 1 201 ? 20.842 -10.081 -28.776 1.00 54.59 201 LYS A CA 1
ATOM 1454 C C . LYS A 1 201 ? 21.633 -9.850 -30.084 1.00 54.59 201 LYS A C 1
ATOM 1456 O O . LYS A 1 201 ? 22.805 -10.197 -30.174 1.00 54.59 201 LYS A O 1
ATOM 1461 N N . LYS A 1 202 ? 20.987 -9.290 -31.118 1.00 50.56 202 LYS A N 1
ATOM 1462 C CA . LYS A 1 202 ? 21.609 -8.904 -32.396 1.00 50.56 202 LYS A CA 1
ATOM 1463 C C . LYS A 1 202 ? 22.352 -7.560 -32.289 1.00 50.56 202 LYS A C 1
ATOM 1465 O O . LYS A 1 202 ? 23.404 -7.401 -32.892 1.00 50.56 202 LYS A O 1
ATOM 1470 N N . THR A 1 203 ? 21.846 -6.650 -31.457 1.00 52.66 203 THR A N 1
ATOM 1471 C CA . THR A 1 203 ? 22.414 -5.327 -31.150 1.00 52.66 203 THR A CA 1
ATOM 1472 C C . THR A 1 203 ? 23.695 -5.430 -30.303 1.00 52.66 203 THR A C 1
ATOM 1474 O O . THR A 1 203 ? 24.625 -4.657 -30.496 1.00 52.66 203 THR A O 1
ATOM 1477 N N . GLU A 1 204 ? 23.805 -6.438 -29.424 1.00 50.16 204 GLU A N 1
ATOM 1478 C CA . GLU A 1 204 ? 25.034 -6.724 -28.651 1.00 50.16 204 GLU A CA 1
ATOM 1479 C C . GLU A 1 204 ? 26.241 -7.113 -29.524 1.00 50.16 204 GLU A C 1
ATOM 1481 O O . GLU A 1 204 ? 27.382 -6.915 -29.115 1.00 50.16 204 GLU A O 1
ATOM 1486 N N . LYS A 1 205 ? 26.015 -7.655 -30.731 1.00 48.31 205 LYS A N 1
ATOM 1487 C CA . LYS A 1 205 ? 27.081 -8.104 -31.646 1.00 48.31 205 LYS A CA 1
ATOM 1488 C C . LYS A 1 205 ? 27.653 -7.001 -32.548 1.00 48.31 205 LYS A C 1
ATOM 1490 O O . LYS A 1 205 ? 28.474 -7.305 -33.404 1.00 48.31 205 LYS A O 1
ATOM 1495 N N . GLY A 1 206 ? 27.257 -5.741 -32.354 1.00 51.78 206 GLY A N 1
ATOM 1496 C CA . GLY A 1 206 ? 27.819 -4.594 -33.081 1.00 51.78 206 GLY A CA 1
ATOM 1497 C C . GLY A 1 206 ? 27.111 -4.228 -34.391 1.00 51.78 206 GLY A C 1
ATOM 1498 O O . GLY A 1 206 ? 27.409 -3.178 -34.946 1.00 51.78 206 GLY A O 1
ATOM 1499 N N . ASP A 1 207 ? 26.118 -5.007 -34.829 1.00 51.88 207 ASP A N 1
ATOM 1500 C CA . ASP A 1 207 ? 25.268 -4.716 -35.999 1.00 51.88 207 ASP A CA 1
ATOM 1501 C C . ASP A 1 207 ? 24.115 -3.750 -35.654 1.00 51.88 207 ASP A C 1
ATOM 1503 O O . ASP A 1 207 ? 22.962 -3.950 -36.047 1.00 51.88 207 ASP A O 1
ATOM 1507 N N . SER A 1 208 ? 24.384 -2.717 -34.853 1.00 54.62 208 SER A N 1
ATOM 1508 C CA . SER A 1 208 ? 23.365 -1.724 -34.504 1.00 54.62 208 SER A CA 1
ATOM 1509 C C . SER A 1 208 ? 23.043 -0.862 -35.729 1.00 54.62 208 SER A C 1
ATOM 1511 O O . SER A 1 208 ? 23.934 -0.162 -36.217 1.00 54.62 208 SER A O 1
ATOM 1513 N N . PRO A 1 209 ? 21.791 -0.851 -36.225 1.00 54.28 209 PRO A N 1
ATOM 1514 C CA . PRO A 1 209 ? 21.368 0.133 -37.213 1.00 54.28 209 PRO A CA 1
ATOM 1515 C C . PRO A 1 209 ? 21.531 1.549 -36.641 1.00 54.28 209 PRO A C 1
ATOM 1517 O O . PRO A 1 209 ? 21.477 1.734 -35.421 1.00 54.28 209 PRO A O 1
ATOM 1520 N N . MET A 1 210 ? 21.695 2.550 -37.512 1.00 57.19 210 MET A N 1
ATOM 1521 C CA . MET A 1 210 ? 21.642 3.962 -37.111 1.00 57.19 210 MET A CA 1
ATOM 1522 C C . MET A 1 210 ? 20.396 4.217 -36.240 1.00 57.19 210 MET A C 1
ATOM 1524 O O . MET A 1 210 ? 19.316 3.733 -36.597 1.00 57.19 210 MET A O 1
ATOM 1528 N N . PRO A 1 211 ? 20.525 4.931 -35.104 1.00 59.88 211 PRO A N 1
ATOM 1529 C CA . PRO A 1 211 ? 19.410 5.168 -34.197 1.00 59.88 211 PRO A CA 1
ATOM 1530 C C . PRO A 1 211 ? 18.290 5.910 -34.930 1.00 59.88 211 PRO A C 1
ATOM 1532 O O . PRO A 1 211 ? 18.500 6.986 -35.485 1.00 59.88 211 PRO A O 1
ATOM 1535 N N . VAL A 1 212 ? 17.107 5.293 -34.959 1.00 64.12 212 VAL A N 1
ATOM 1536 C CA . VAL A 1 212 ? 15.907 5.851 -35.602 1.00 64.12 212 VAL A CA 1
ATOM 1537 C C . VAL A 1 212 ? 15.206 6.846 -34.666 1.00 64.12 212 VAL A C 1
ATOM 1539 O O . VAL A 1 212 ? 14.569 7.782 -35.142 1.00 64.12 212 VAL A O 1
ATOM 1542 N N . ASP A 1 213 ? 15.350 6.674 -33.345 1.00 75.94 213 ASP A N 1
ATOM 1543 C CA . ASP A 1 213 ? 14.774 7.554 -32.323 1.00 75.94 213 ASP A CA 1
ATOM 1544 C C . ASP A 1 213 ? 15.816 8.552 -31.761 1.00 75.94 213 ASP A C 1
ATOM 1546 O O . ASP A 1 213 ? 16.951 8.153 -31.468 1.00 75.94 213 ASP A O 1
ATOM 1550 N N . PRO A 1 214 ? 15.459 9.838 -31.562 1.00 75.00 214 PRO A N 1
ATOM 1551 C CA . PRO A 1 214 ? 16.339 10.833 -30.946 1.00 75.00 214 PRO A CA 1
ATOM 1552 C C . PRO A 1 214 ? 16.864 10.445 -29.555 1.00 75.00 214 PRO A C 1
ATOM 1554 O O . PRO A 1 214 ? 18.004 10.769 -29.221 1.00 75.00 214 PRO A O 1
ATOM 1557 N N . ALA A 1 215 ? 16.068 9.747 -28.740 1.00 74.62 215 ALA A N 1
ATOM 1558 C CA . ALA A 1 215 ? 16.491 9.293 -27.419 1.00 74.62 215 ALA A CA 1
ATOM 1559 C C . ALA A 1 215 ? 17.552 8.189 -27.519 1.00 74.62 215 ALA A C 1
ATOM 1561 O O . ALA A 1 215 ? 18.561 8.239 -26.813 1.00 74.62 215 ALA A O 1
ATOM 1562 N N . ASP A 1 216 ? 17.379 7.245 -28.448 1.00 74.00 216 ASP A N 1
ATOM 1563 C CA . ASP A 1 216 ? 18.378 6.207 -28.726 1.00 74.00 216 ASP A CA 1
ATOM 1564 C C . ASP A 1 216 ? 19.696 6.830 -29.232 1.00 74.00 216 ASP A C 1
ATOM 1566 O O . ASP A 1 216 ? 20.785 6.364 -28.885 1.00 74.00 216 ASP A O 1
ATOM 1570 N N . ALA A 1 217 ? 19.619 7.918 -30.009 1.00 75.00 217 ALA A N 1
ATOM 1571 C CA . ALA A 1 217 ? 20.795 8.649 -30.479 1.00 75.00 217 ALA A CA 1
ATOM 1572 C C . ALA A 1 217 ? 21.574 9.312 -29.331 1.00 75.00 217 ALA A C 1
ATOM 1574 O O . ALA A 1 217 ? 22.803 9.226 -29.305 1.00 75.00 217 ALA A O 1
ATOM 1575 N N . LEU A 1 218 ? 20.883 9.915 -28.357 1.00 72.56 218 LEU A N 1
ATOM 1576 C CA . LEU A 1 218 ? 21.515 10.523 -27.179 1.00 72.56 218 LEU A CA 1
ATOM 1577 C C . LEU A 1 218 ? 22.244 9.486 -26.321 1.00 72.56 218 LEU A C 1
ATOM 1579 O O . LEU A 1 218 ? 23.402 9.699 -25.961 1.00 72.56 218 LEU A O 1
ATOM 1583 N N . VAL A 1 219 ? 21.609 8.338 -26.063 1.00 74.56 219 VAL A N 1
ATOM 1584 C CA . VAL A 1 219 ? 22.230 7.229 -25.319 1.00 74.56 219 VAL A CA 1
ATOM 1585 C C . VAL A 1 219 ? 23.508 6.753 -26.023 1.00 74.56 219 VAL A C 1
ATOM 1587 O O . VAL A 1 219 ? 24.541 6.549 -25.382 1.00 74.56 219 VAL A O 1
ATOM 1590 N N . GLN A 1 220 ? 23.479 6.620 -27.355 1.00 73.81 220 GLN A N 1
ATOM 1591 C CA . GLN A 1 220 ? 24.662 6.229 -28.128 1.00 73.81 220 GLN A CA 1
ATOM 1592 C C . GLN A 1 220 ? 25.763 7.300 -28.131 1.00 73.81 220 GLN A C 1
ATOM 1594 O O . GLN A 1 220 ? 26.943 6.949 -28.065 1.00 73.81 220 GLN A O 1
ATOM 1599 N N . MET A 1 221 ? 25.407 8.585 -28.214 1.00 72.69 221 MET A N 1
ATOM 1600 C CA . MET A 1 221 ? 26.373 9.688 -28.153 1.00 72.69 221 MET A CA 1
ATOM 1601 C C . MET A 1 221 ? 27.085 9.734 -26.799 1.00 72.69 221 MET A C 1
ATOM 1603 O O . MET A 1 221 ? 28.312 9.812 -26.765 1.00 72.69 221 MET A O 1
ATOM 1607 N N . GLU A 1 222 ? 26.346 9.610 -25.693 1.00 74.81 222 GLU A N 1
ATOM 1608 C CA . GLU A 1 222 ? 26.933 9.603 -24.348 1.00 74.81 222 GLU A CA 1
ATOM 1609 C C . GLU A 1 222 ? 27.870 8.399 -24.152 1.00 74.81 222 GLU A C 1
ATOM 1611 O O . GLU A 1 222 ? 28.979 8.536 -23.630 1.00 74.81 222 GLU A O 1
ATOM 1616 N N . ALA A 1 223 ? 27.476 7.223 -24.651 1.00 74.06 223 ALA A N 1
ATOM 1617 C CA . ALA A 1 223 ? 28.314 6.028 -24.610 1.00 74.06 223 ALA A CA 1
ATOM 1618 C C . ALA A 1 223 ? 29.616 6.174 -25.422 1.00 74.06 223 ALA A C 1
ATOM 1620 O O . ALA A 1 223 ? 30.662 5.683 -24.989 1.00 74.06 223 ALA A O 1
ATOM 1621 N N . LYS A 1 224 ? 29.575 6.841 -26.586 1.00 75.88 224 LYS A N 1
ATOM 1622 C CA . LYS A 1 224 ? 30.769 7.114 -27.406 1.00 75.88 224 LYS A CA 1
ATOM 1623 C C . LYS A 1 224 ? 31.706 8.117 -26.738 1.00 75.88 224 LYS A C 1
ATOM 1625 O O . LYS A 1 224 ? 32.884 7.806 -26.596 1.00 75.88 224 LYS A O 1
ATOM 1630 N N . GLY A 1 225 ? 31.184 9.248 -26.258 1.00 74.00 225 GLY A N 1
ATOM 1631 C CA . GLY A 1 225 ? 31.998 10.267 -25.585 1.00 74.00 225 GLY A CA 1
ATOM 1632 C C . GLY A 1 225 ? 32.727 9.714 -24.357 1.00 74.00 225 GLY A C 1
ATOM 1633 O O . GLY A 1 225 ? 33.891 10.028 -24.123 1.00 74.00 225 GLY A O 1
ATOM 1634 N N . TYR A 1 226 ? 32.089 8.800 -23.618 1.00 66.31 226 TYR A N 1
ATOM 1635 C CA . TYR A 1 226 ? 32.746 8.119 -22.504 1.00 66.31 226 TYR A CA 1
ATOM 1636 C C . TYR A 1 226 ? 33.888 7.188 -22.953 1.00 66.31 226 TYR A C 1
ATOM 1638 O O . TYR A 1 226 ? 34.922 7.119 -22.293 1.00 66.31 226 TYR A O 1
ATOM 1646 N N . ARG A 1 227 ? 33.733 6.468 -24.075 1.00 69.88 227 ARG A N 1
ATOM 1647 C CA . ARG A 1 227 ? 34.804 5.613 -24.622 1.00 69.88 227 ARG A CA 1
ATOM 1648 C C . ARG A 1 227 ? 36.025 6.426 -25.040 1.00 69.88 227 ARG A C 1
ATOM 1650 O O . ARG A 1 227 ? 37.138 5.998 -24.762 1.00 69.88 227 ARG A O 1
ATOM 1657 N N . GLU A 1 228 ? 35.817 7.581 -25.662 1.00 76.56 228 GLU A N 1
ATOM 1658 C CA . GLU A 1 228 ? 36.901 8.482 -26.074 1.00 76.56 228 GLU A CA 1
ATOM 1659 C C . GLU A 1 228 ? 37.644 9.063 -24.861 1.00 76.56 228 GLU A C 1
ATOM 1661 O O . GLU A 1 228 ? 38.873 9.061 -24.836 1.00 76.56 228 GLU A O 1
ATOM 1666 N N . GLN A 1 229 ? 36.920 9.467 -23.809 1.00 72.62 229 GLN A N 1
ATOM 1667 C CA . GLN A 1 229 ? 37.523 9.909 -22.543 1.00 72.62 229 GLN A CA 1
ATOM 1668 C C . GLN A 1 229 ? 38.343 8.799 -21.876 1.00 72.62 229 GLN A C 1
ATOM 1670 O O . GLN A 1 229 ? 39.490 9.021 -21.497 1.00 72.62 229 GLN A O 1
ATOM 1675 N N . ALA A 1 230 ? 37.793 7.583 -21.792 1.00 67.25 230 ALA A N 1
ATOM 1676 C CA . ALA A 1 230 ? 38.497 6.442 -21.212 1.00 67.25 230 ALA A CA 1
ATOM 1677 C C . ALA A 1 230 ? 39.762 6.062 -22.005 1.00 67.25 230 ALA A C 1
ATOM 1679 O O . ALA A 1 230 ? 40.766 5.691 -21.404 1.00 67.25 230 ALA A O 1
ATOM 1680 N N . GLN A 1 231 ? 39.734 6.182 -23.338 1.00 70.75 231 GLN A N 1
ATOM 1681 C CA . GLN A 1 231 ? 40.904 5.968 -24.199 1.00 70.75 231 GLN A CA 1
ATOM 1682 C C . GLN A 1 231 ? 41.965 7.069 -24.050 1.00 70.75 231 GLN A C 1
ATOM 1684 O O . GLN A 1 231 ? 43.150 6.784 -24.202 1.00 70.75 231 GLN A O 1
ATOM 1689 N N . GLY A 1 232 ? 41.560 8.306 -23.744 1.00 71.69 232 GLY A N 1
ATOM 1690 C CA . GLY A 1 232 ? 42.479 9.410 -23.458 1.00 71.69 232 GLY A CA 1
ATOM 1691 C C . GLY A 1 232 ? 43.140 9.318 -22.079 1.00 71.69 232 GLY A C 1
ATOM 1692 O O . GLY A 1 232 ? 44.307 9.673 -21.939 1.00 71.69 232 GLY A O 1
ATOM 1693 N N . GLU A 1 233 ? 42.417 8.823 -21.072 1.00 69.00 233 GLU A N 1
ATOM 1694 C CA . GLU A 1 233 ? 42.896 8.727 -19.684 1.00 69.00 233 GLU A CA 1
ATOM 1695 C C . GLU A 1 233 ? 43.676 7.431 -19.406 1.00 69.00 233 GLU A C 1
ATOM 1697 O O . GLU A 1 233 ? 44.632 7.422 -18.632 1.00 69.00 233 GLU A O 1
ATOM 1702 N N . TYR A 1 234 ? 43.334 6.352 -20.115 1.00 62.91 234 TYR A N 1
ATOM 1703 C CA . TYR A 1 234 ? 44.082 5.098 -20.147 1.00 62.91 234 TYR A CA 1
ATOM 1704 C C . TYR A 1 234 ? 44.403 4.738 -21.602 1.00 62.91 234 TYR A C 1
ATOM 1706 O O . TYR A 1 234 ? 43.740 3.866 -22.176 1.00 62.91 234 TYR A O 1
ATOM 1714 N N . PRO A 1 235 ? 45.413 5.380 -22.223 1.00 59.28 235 PRO A N 1
ATOM 1715 C CA . PRO A 1 235 ? 45.870 4.977 -23.542 1.00 59.28 235 PRO A CA 1
ATOM 1716 C C . PRO A 1 235 ? 46.298 3.518 -23.436 1.00 59.28 235 PRO A C 1
ATOM 1718 O O . PRO A 1 235 ? 47.209 3.178 -22.680 1.00 59.28 235 PRO A O 1
ATOM 1721 N N . THR A 1 236 ? 45.580 2.637 -24.127 1.00 58.50 236 THR A N 1
ATOM 1722 C CA . THR A 1 236 ? 45.826 1.197 -24.108 1.00 58.50 236 THR A CA 1
ATOM 1723 C C . THR A 1 236 ? 47.314 0.939 -24.313 1.00 58.50 236 THR A C 1
ATOM 1725 O O . THR A 1 236 ? 47.863 1.211 -25.381 1.00 58.50 236 THR A O 1
ATOM 1728 N N . SER A 1 237 ? 47.976 0.437 -23.269 1.00 53.25 237 SER A N 1
ATOM 1729 C CA . SER A 1 237 ? 49.344 -0.057 -23.337 1.00 53.25 237 SER A CA 1
ATOM 1730 C C . SER A 1 237 ? 49.386 -1.190 -24.364 1.00 53.25 237 SER A C 1
ATOM 1732 O O . SER A 1 237 ? 49.019 -2.318 -24.049 1.00 53.25 237 SER A O 1
ATOM 1734 N N . LYS A 1 238 ? 49.882 -0.849 -25.555 1.00 49.50 238 LYS A N 1
ATOM 1735 C CA . LYS A 1 238 ? 50.321 -1.723 -26.647 1.00 49.50 238 LYS A CA 1
ATOM 1736 C C . LYS A 1 238 ? 49.257 -2.633 -27.263 1.00 49.50 238 LYS A C 1
ATOM 1738 O O . LYS A 1 238 ? 48.774 -3.598 -26.681 1.00 49.50 238 LYS A O 1
ATOM 1743 N N . ASP A 1 239 ? 49.032 -2.353 -28.536 1.00 44.00 239 ASP A N 1
ATOM 1744 C CA . ASP A 1 239 ? 48.627 -3.310 -29.551 1.00 44.00 239 ASP A CA 1
ATOM 1745 C C . ASP A 1 239 ? 49.458 -4.615 -29.435 1.00 44.00 239 ASP A C 1
ATOM 1747 O O . ASP A 1 239 ? 50.691 -4.552 -29.501 1.00 44.00 239 ASP A O 1
ATOM 1751 N N . PRO A 1 240 ? 48.856 -5.806 -29.242 1.00 45.66 240 PRO A N 1
ATOM 1752 C CA . PRO A 1 240 ? 49.596 -7.067 -29.286 1.00 45.66 240 PRO A CA 1
ATOM 1753 C C . PRO A 1 240 ? 50.021 -7.464 -30.711 1.00 45.66 240 PRO A C 1
ATOM 1755 O O . PRO A 1 240 ? 50.628 -8.522 -30.882 1.00 45.66 240 PRO A O 1
ATOM 1758 N N . ALA A 1 241 ? 49.707 -6.665 -31.738 1.00 48.44 241 ALA A N 1
ATOM 1759 C CA . ALA A 1 241 ? 49.876 -7.036 -33.141 1.00 48.44 241 ALA A CA 1
ATOM 1760 C C . ALA A 1 241 ? 51.226 -6.661 -33.787 1.00 48.44 241 ALA A C 1
ATOM 1762 O O . ALA A 1 241 ? 51.320 -6.650 -35.009 1.00 48.44 241 ALA A O 1
ATOM 1763 N N . SER A 1 242 ? 52.297 -6.429 -33.019 1.00 49.19 242 SER A N 1
ATOM 1764 C CA . SER A 1 242 ? 53.665 -6.410 -33.570 1.00 49.19 242 SER A CA 1
ATOM 1765 C C . SER A 1 242 ? 54.482 -7.613 -33.081 1.00 49.19 242 SER A C 1
ATOM 1767 O O . SER A 1 242 ? 55.471 -7.486 -32.356 1.00 49.19 242 SER A O 1
ATOM 1769 N N . LYS A 1 243 ? 54.063 -8.816 -33.468 1.00 46.25 243 LYS A N 1
ATOM 1770 C CA . LYS A 1 243 ? 55.020 -9.902 -33.691 1.00 46.25 243 LYS A CA 1
ATOM 1771 C C . LYS A 1 243 ? 55.112 -10.112 -35.194 1.00 46.25 243 LYS A C 1
ATOM 1773 O O . LYS A 1 243 ? 54.330 -10.869 -35.759 1.00 46.25 243 LYS A O 1
ATOM 1778 N N . ASP A 1 244 ? 56.046 -9.394 -35.812 1.00 44.72 244 ASP A N 1
ATOM 1779 C CA . ASP A 1 244 ? 56.566 -9.769 -37.123 1.00 44.72 244 ASP A CA 1
ATOM 1780 C C . ASP A 1 244 ? 57.187 -11.173 -37.026 1.00 44.72 244 ASP A C 1
ATOM 1782 O O . ASP A 1 244 ? 57.886 -11.459 -36.044 1.00 44.72 244 ASP A O 1
ATOM 1786 N N . PRO A 1 245 ? 56.956 -12.059 -38.006 1.00 55.97 245 PRO A N 1
ATOM 1787 C CA . PRO A 1 245 ? 57.748 -13.261 -38.161 1.00 55.97 245 PRO A CA 1
ATOM 1788 C C . PRO A 1 245 ? 59.040 -12.903 -38.910 1.00 55.97 245 PRO A C 1
ATOM 1790 O O . PRO A 1 245 ? 59.000 -12.544 -40.087 1.00 55.97 245 PRO A O 1
ATOM 1793 N N . ALA A 1 246 ? 60.180 -13.026 -38.236 1.00 43.66 246 ALA A N 1
ATOM 1794 C CA . ALA A 1 246 ? 61.495 -13.153 -38.861 1.00 43.66 246 ALA A CA 1
ATOM 1795 C C . ALA A 1 246 ? 62.340 -14.135 -38.046 1.00 43.66 246 ALA A C 1
ATOM 1797 O O . ALA A 1 246 ? 62.380 -13.977 -36.803 1.00 43.66 246 ALA A O 1
#

Radius of gyration: 27.42 Å; Cα contacts (8 Å, |Δi|>4): 236; chains: 1; bounding box: 84×27×73 Å

Sequence (246 aa):
GQIIAAPRSAKTVLRFGYRKVITGGLILVALALIGLLFLQLDTPIWMLLVVFFIFGFGMGNVIAPASTLMQNVLPLARAGAGSAVQNTVRQVGGALGVAIVGTVLATQYAANVKGSLTQMPPEFPEAAKQAAEESVIATMGVLDQATADGLPAAVVNTVREAAYVDFLAATHLTSLISVIVVIVAALVVGFGLPHITPLTKKTEKGDSPMPVDPADALVQMEAKGYREQAQGEYPTSKDPASKDPA